Protein AF-A0A950EKY1-F1 (afdb_monomer_lite)

Radius of gyration: 43.7 Å; chains: 1; bounding box: 89×45×111 Å

Sequence (215 aa):
MPGDRKQLAREARVVGLRDFSTPSLEAVEKRRGQLWTVAFIVMAALAAGLALMASSGAQSVGLFKHLQVRVGVILLTMAFALYVLEKEVHLRRLTRLLLDERVLTAALSNRLKELAALVTVGKAVNSVLNLTQVLNIILSSALELLAADGGSIMLLEEPDELHAVCVRGNSHAEGARLKLGESIAGYVAQECEPLLIAGPASRERFKNLVLQDVP

Foldseek 3Di:
DPPVVVVVVVVCVVVVDDDDDPDDPVVVVVVVVVVVVVVVVVVVVVVVVVVVVVPPPDDDDPPPPDPVVVVVVVVVVVVVVVVVVVVVVVVVVVVVVVVVVVVVVVVVVVVVVVVVVVVVVVVVVVVLVVVLVVVQVVQVVVCVVVVHQWDFDWDDDPDFKTFTSDIDNAPVNHRDIDGQQAEPVSPCVNVVDDDDDDDDDDCVRHPPHDDGPDD

Secondary structure (DSSP, 8-state):
--SHHHHHHHHHHHTT--------HHHHHHHHHHHHHHHHHHHHHHHHHHHHHHHS--S--TTSS-HHHHHHHHHHHHHHHHHHHHHHHHHHHHHHHHHHHHHHHHHHHHHHHHHHHHHHHHHHHHHHHHHHHHHHHHHHHHHHHHT-S-EEEEEEETTTEEEEEEEES-GGGTT-EEETTSHHHHHHHHH-S-----SSPPTTTSTT-PPP---

Structure (mmCIF, N/CA/C/O backbone):
data_AF-A0A950EKY1-F1
#
_entry.id   AF-A0A950EKY1-F1
#
loop_
_atom_site.group_PDB
_atom_site.id
_atom_site.type_symbol
_atom_site.label_atom_id
_atom_site.label_alt_id
_atom_site.label_comp_id
_atom_site.label_asym_id
_atom_site.label_entity_id
_atom_site.label_seq_id
_atom_site.pdbx_PDB_ins_code
_atom_site.Cartn_x
_atom_site.Cartn_y
_atom_site.Cartn_z
_atom_site.occupancy
_atom_site.B_iso_or_equiv
_atom_site.auth_seq_id
_atom_site.auth_comp_id
_atom_site.auth_asym_id
_atom_site.auth_atom_id
_atom_site.pdbx_PDB_model_num
ATOM 1 N N . MET A 1 1 ? 26.540 -18.068 -7.401 1.00 49.69 1 MET A N 1
ATOM 2 C CA . MET A 1 1 ? 27.829 -18.441 -8.026 1.00 49.69 1 MET A CA 1
ATOM 3 C C . MET A 1 1 ? 28.711 -17.196 -8.184 1.00 49.69 1 MET A C 1
ATOM 5 O O . MET A 1 1 ? 28.430 -16.386 -9.056 1.00 49.69 1 MET A O 1
ATOM 9 N N . PRO A 1 2 ? 29.717 -16.973 -7.316 1.00 53.72 2 PRO A N 1
ATOM 10 C CA . PRO A 1 2 ? 30.550 -15.753 -7.295 1.00 53.72 2 PRO A CA 1
ATOM 11 C C . PRO A 1 2 ? 31.756 -15.747 -8.263 1.00 53.72 2 PRO A C 1
ATOM 13 O O . PRO A 1 2 ? 32.478 -14.751 -8.317 1.00 53.72 2 PRO A O 1
ATOM 16 N N . GLY A 1 3 ? 32.003 -16.847 -8.986 1.00 53.22 3 GLY A N 1
ATOM 17 C CA . GLY A 1 3 ? 33.182 -17.033 -9.849 1.00 53.22 3 GLY A CA 1
ATOM 18 C C . GLY A 1 3 ? 33.142 -16.253 -11.169 1.00 53.22 3 GLY A C 1
ATOM 19 O O . GLY A 1 3 ? 34.127 -15.604 -11.517 1.00 53.22 3 GLY A O 1
ATOM 20 N N . ASP A 1 4 ? 31.987 -16.209 -11.842 1.00 57.50 4 ASP A N 1
ATOM 21 C CA . ASP A 1 4 ? 31.846 -15.608 -13.183 1.00 57.50 4 ASP A CA 1
ATOM 22 C C . ASP A 1 4 ? 32.124 -14.104 -13.223 1.00 57.50 4 ASP A C 1
ATOM 24 O O . ASP A 1 4 ? 32.727 -13.588 -14.163 1.00 57.50 4 ASP A O 1
ATOM 28 N N . ARG A 1 5 ? 31.742 -13.370 -12.172 1.00 56.06 5 ARG A N 1
ATOM 29 C CA . ARG A 1 5 ? 31.929 -11.911 -12.131 1.00 56.06 5 ARG A CA 1
ATOM 30 C C . ARG A 1 5 ? 33.401 -11.503 -12.112 1.00 56.06 5 ARG A C 1
ATOM 32 O O . ARG A 1 5 ? 33.747 -10.448 -12.635 1.00 56.06 5 ARG A O 1
ATOM 39 N N . LYS A 1 6 ? 34.276 -12.330 -11.530 1.00 59.16 6 LYS A N 1
ATOM 40 C CA . LYS A 1 6 ? 35.720 -12.056 -11.500 1.00 59.16 6 LYS A CA 1
ATOM 41 C C . LYS A 1 6 ? 36.388 -12.379 -12.836 1.00 59.16 6 LYS A C 1
ATOM 43 O O . LYS A 1 6 ? 37.356 -11.712 -13.195 1.00 59.16 6 LYS A O 1
ATOM 48 N N . GLN A 1 7 ? 35.862 -13.354 -13.573 1.00 60.66 7 GLN A N 1
ATOM 49 C CA . GLN A 1 7 ? 36.378 -13.744 -1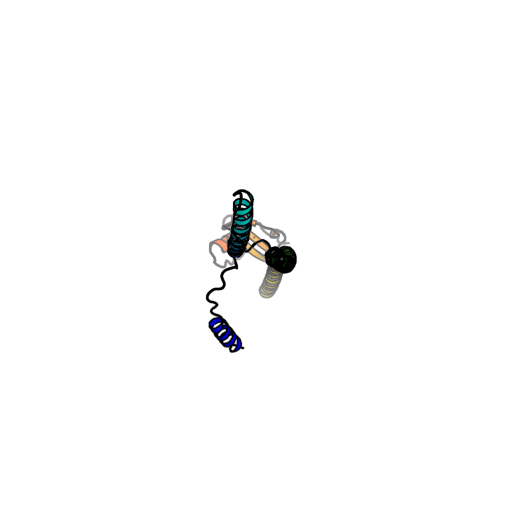4.883 1.00 60.66 7 GLN A CA 1
ATOM 50 C C . GLN A 1 7 ? 36.001 -12.714 -15.957 1.00 60.66 7 GLN A C 1
ATOM 52 O O . GLN A 1 7 ? 36.882 -12.210 -16.652 1.00 60.66 7 GLN A O 1
ATOM 57 N N . LEU A 1 8 ? 34.745 -12.258 -15.956 1.00 54.56 8 LEU A N 1
ATOM 58 C CA . LEU A 1 8 ? 34.261 -11.178 -16.825 1.00 54.56 8 LEU A CA 1
ATOM 59 C C . LEU A 1 8 ? 35.002 -9.848 -16.587 1.00 54.56 8 LEU A C 1
ATOM 61 O O . LEU A 1 8 ? 35.354 -9.144 -17.532 1.00 54.56 8 LEU A O 1
ATOM 65 N N . ALA A 1 9 ? 35.319 -9.519 -15.330 1.00 57.59 9 ALA A N 1
ATOM 66 C CA . ALA A 1 9 ? 36.095 -8.319 -15.002 1.00 57.59 9 ALA A CA 1
ATOM 67 C C . ALA A 1 9 ? 37.563 -8.400 -15.468 1.00 57.59 9 ALA A C 1
ATOM 69 O O . ALA A 1 9 ? 38.186 -7.374 -15.753 1.00 57.59 9 ALA A O 1
ATOM 70 N N . ARG A 1 10 ? 38.132 -9.610 -15.546 1.00 61.16 10 ARG A N 1
ATOM 71 C CA . ARG A 1 10 ? 39.512 -9.825 -15.998 1.00 61.16 10 ARG A CA 1
ATOM 72 C C . ARG A 1 10 ? 39.619 -9.724 -17.518 1.00 61.16 10 ARG A C 1
ATOM 74 O O . ARG A 1 10 ? 40.551 -9.087 -18.000 1.00 61.16 10 ARG A O 1
ATOM 81 N N . GLU A 1 11 ? 38.647 -10.263 -18.248 1.00 60.03 11 GLU A N 1
ATOM 82 C CA . GLU A 1 11 ? 38.573 -10.163 -19.712 1.00 60.03 11 GLU A CA 1
ATOM 83 C C . GLU A 1 11 ? 38.301 -8.725 -20.178 1.00 60.03 11 GLU A C 1
ATOM 85 O O . GLU A 1 11 ? 38.983 -8.233 -21.074 1.00 60.03 11 GLU A O 1
ATOM 90 N N . ALA A 1 12 ? 37.427 -7.9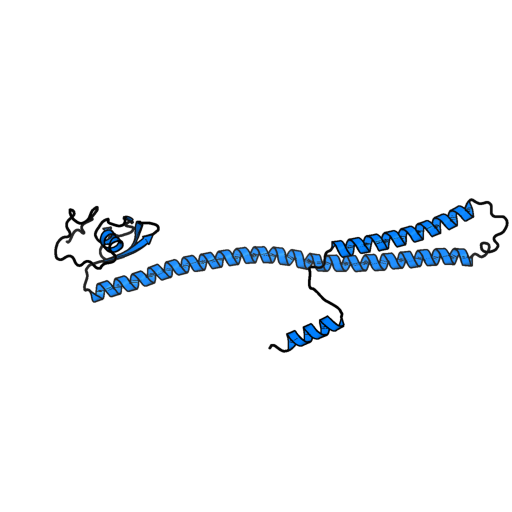83 -19.488 1.00 52.66 12 ALA A N 1
ATOM 91 C CA . ALA A 1 12 ? 37.170 -6.569 -19.785 1.00 52.66 12 ALA A CA 1
ATOM 92 C C . ALA A 1 12 ? 38.426 -5.679 -19.658 1.00 52.66 12 ALA A C 1
ATOM 94 O O . ALA A 1 12 ? 38.592 -4.705 -20.396 1.00 52.66 12 ALA A O 1
ATOM 95 N N . ARG A 1 13 ? 39.354 -6.037 -18.757 1.00 57.41 13 ARG A N 1
ATOM 96 C CA . ARG A 1 13 ? 40.612 -5.304 -18.547 1.00 57.41 13 ARG A CA 1
ATOM 97 C C . ARG A 1 13 ? 41.633 -5.544 -19.661 1.00 57.41 13 ARG A C 1
ATOM 99 O O . ARG A 1 13 ? 42.404 -4.639 -19.964 1.00 57.41 13 ARG A O 1
ATOM 106 N N . VAL A 1 14 ? 41.623 -6.727 -20.281 1.00 54.78 14 VAL A N 1
ATOM 107 C CA . VAL A 1 14 ? 42.495 -7.071 -21.422 1.00 54.78 14 VAL A CA 1
ATOM 108 C C . VAL A 1 14 ? 42.084 -6.302 -22.683 1.00 54.78 14 VAL A C 1
ATOM 110 O O . VAL A 1 14 ? 42.934 -5.971 -23.503 1.00 54.78 14 VAL A O 1
ATOM 113 N N . VAL A 1 15 ? 40.806 -5.925 -22.793 1.00 55.28 15 VAL A N 1
ATOM 114 C CA . VAL A 1 15 ? 40.260 -5.124 -23.907 1.00 55.28 15 VAL A CA 1
ATOM 115 C C . VAL A 1 15 ? 40.350 -3.607 -23.635 1.00 55.28 15 VAL A C 1
ATOM 117 O O . VAL A 1 15 ? 39.938 -2.791 -24.454 1.00 55.28 15 VAL A O 1
ATOM 120 N N . GLY A 1 16 ? 40.927 -3.195 -22.498 1.00 42.38 16 GLY A N 1
ATOM 121 C CA . GLY A 1 16 ? 41.169 -1.782 -22.180 1.00 42.38 16 GLY A CA 1
ATOM 122 C C . GLY A 1 16 ? 39.917 -0.973 -21.820 1.00 42.38 16 GLY A C 1
ATOM 123 O O . GLY A 1 16 ? 39.968 0.256 -21.815 1.00 42.38 16 GLY A O 1
ATOM 124 N N . LEU A 1 17 ? 38.800 -1.628 -21.493 1.00 46.81 17 LEU A N 1
ATOM 125 C CA . LEU A 1 17 ? 37.538 -0.963 -21.172 1.00 46.81 17 LEU A CA 1
ATOM 126 C C . LEU A 1 17 ? 37.502 -0.587 -19.683 1.00 46.81 17 LEU A C 1
ATOM 128 O O . LEU A 1 17 ? 37.197 -1.404 -18.813 1.00 46.81 17 LEU A O 1
ATOM 132 N N . ARG A 1 18 ? 37.849 0.669 -19.390 1.00 49.03 18 ARG A N 1
ATOM 133 C CA . ARG A 1 18 ? 37.555 1.342 -18.119 1.00 49.03 18 ARG A CA 1
ATOM 134 C C . ARG A 1 18 ? 36.328 2.229 -18.342 1.00 49.03 18 ARG A C 1
ATOM 136 O O . ARG A 1 18 ? 36.342 3.050 -19.247 1.00 49.03 18 ARG A O 1
ATOM 143 N N . ASP A 1 19 ? 35.318 2.041 -17.504 1.00 45.94 19 ASP A N 1
ATOM 144 C CA . ASP A 1 19 ? 34.053 2.780 -17.416 1.00 45.94 19 ASP A CA 1
ATOM 145 C C . ASP A 1 19 ? 32.928 2.458 -18.407 1.00 45.94 19 ASP A C 1
ATOM 147 O O . ASP A 1 19 ? 32.924 2.815 -19.583 1.00 45.94 19 ASP A O 1
ATOM 151 N N . PHE A 1 20 ? 31.872 1.873 -17.836 1.00 48.00 20 PHE A N 1
ATOM 152 C CA . PHE A 1 20 ? 30.512 2.013 -18.330 1.00 48.00 20 PHE A CA 1
ATOM 153 C C . PHE A 1 20 ? 30.015 3.418 -17.981 1.00 48.00 20 PHE A C 1
ATOM 155 O O . PHE A 1 20 ? 29.526 3.668 -16.884 1.00 48.00 20 PHE A O 1
ATOM 162 N N . SER A 1 21 ? 30.122 4.327 -18.942 1.00 43.81 21 SER A N 1
ATOM 163 C CA . SER A 1 21 ? 29.267 5.509 -19.029 1.00 43.81 21 SER A CA 1
ATOM 164 C C . SER A 1 21 ? 28.528 5.438 -20.360 1.00 43.81 21 SER A C 1
ATOM 166 O O . SER A 1 21 ? 29.134 5.149 -21.390 1.00 43.81 21 SER A O 1
ATOM 168 N N . THR A 1 22 ? 27.207 5.612 -20.315 1.00 43.47 22 THR A N 1
ATOM 169 C CA . THR A 1 22 ? 26.278 5.587 -21.458 1.00 43.47 22 THR A CA 1
ATOM 170 C C . THR A 1 22 ? 26.917 6.122 -22.746 1.00 43.47 22 THR A C 1
ATOM 172 O O . THR A 1 22 ? 27.355 7.275 -22.752 1.00 43.47 22 THR A O 1
ATOM 175 N N . PRO A 1 23 ? 26.988 5.326 -23.830 1.00 44.12 23 PRO A N 1
ATOM 176 C CA . PRO A 1 23 ? 27.718 5.724 -25.023 1.00 44.12 23 PRO A CA 1
ATOM 177 C C . PRO A 1 23 ? 26.995 6.907 -25.671 1.00 44.12 23 PRO A C 1
ATOM 179 O O . PRO A 1 23 ? 25.863 6.780 -26.140 1.00 44.12 23 PRO A O 1
ATOM 182 N N . SER A 1 24 ? 27.628 8.080 -25.640 1.00 49.03 24 SER A N 1
ATOM 183 C CA . SER A 1 24 ? 27.054 9.314 -26.160 1.00 49.03 24 SER A CA 1
ATOM 184 C C . SER A 1 24 ? 27.025 9.275 -27.687 1.00 49.03 24 SER A C 1
ATOM 186 O O . SER A 1 24 ? 28.053 9.183 -28.362 1.00 49.03 24 SER A O 1
ATOM 188 N N . LEU A 1 25 ? 25.814 9.368 -28.238 1.00 51.41 25 LEU A N 1
ATOM 189 C CA . LEU A 1 25 ? 25.562 9.573 -29.668 1.00 51.41 25 LEU A CA 1
ATOM 190 C C . LEU A 1 25 ? 26.386 10.754 -30.222 1.00 51.41 25 LEU A C 1
ATOM 192 O O . LEU A 1 25 ? 26.875 10.689 -31.349 1.00 51.41 25 LEU A O 1
ATOM 196 N N . GLU A 1 26 ? 26.666 11.756 -29.386 1.00 50.72 26 GLU A N 1
ATOM 197 C CA . GLU A 1 26 ? 27.513 12.910 -29.708 1.00 50.72 26 GLU A CA 1
ATOM 198 C C . GLU A 1 26 ? 28.970 12.547 -30.050 1.00 50.72 26 GLU A C 1
ATOM 200 O O . GLU A 1 26 ? 29.565 13.151 -30.946 1.00 50.72 26 GLU A O 1
ATOM 205 N N . ALA A 1 27 ? 29.569 11.544 -29.393 1.00 47.78 27 ALA A N 1
ATOM 206 C CA . ALA A 1 27 ? 30.951 11.145 -29.682 1.00 47.78 27 ALA A CA 1
ATOM 207 C C . ALA A 1 27 ? 31.078 10.451 -31.051 1.00 47.78 27 ALA A C 1
ATOM 209 O O . ALA A 1 27 ? 32.110 10.564 -31.725 1.00 47.78 27 ALA A O 1
ATOM 210 N N . VAL A 1 28 ? 30.013 9.770 -31.487 1.00 50.56 28 VAL A N 1
ATOM 211 C CA . VAL A 1 28 ? 29.933 9.106 -32.796 1.00 50.56 28 VAL A CA 1
ATOM 212 C C . VAL A 1 28 ? 29.624 10.117 -33.903 1.00 50.56 28 VAL A C 1
ATOM 214 O O . VAL A 1 28 ? 30.230 10.048 -34.973 1.00 50.56 28 VAL A O 1
ATOM 217 N N . GLU A 1 29 ? 28.756 11.099 -33.651 1.00 51.56 29 GLU A N 1
ATOM 218 C CA . GLU A 1 29 ? 28.456 12.171 -34.611 1.00 51.56 29 GLU A CA 1
ATOM 219 C C . GLU A 1 29 ? 29.658 13.084 -34.868 1.00 51.56 29 GLU A C 1
ATOM 221 O O . GLU A 1 29 ? 29.950 13.423 -36.018 1.00 51.56 29 GLU A O 1
ATOM 226 N N . LYS A 1 30 ? 30.448 13.390 -33.834 1.00 53.31 30 LYS A N 1
ATOM 227 C CA . LYS A 1 30 ? 31.642 14.231 -33.984 1.00 53.31 30 LYS A CA 1
ATOM 228 C C . LYS A 1 30 ? 32.744 13.555 -34.811 1.00 53.31 30 LYS A C 1
ATOM 230 O O . LYS A 1 30 ? 33.360 14.201 -35.660 1.00 53.31 30 LYS A O 1
ATOM 235 N N . ARG A 1 31 ? 32.955 12.240 -34.636 1.00 52.09 31 ARG A N 1
ATOM 236 C CA . ARG A 1 31 ? 33.895 11.461 -35.473 1.00 52.09 31 ARG A CA 1
ATOM 237 C C . ARG A 1 31 ? 33.363 11.211 -36.891 1.00 52.09 31 ARG A C 1
ATOM 239 O O . ARG A 1 31 ? 34.164 11.121 -37.819 1.00 52.09 31 ARG A O 1
ATOM 246 N N . ARG A 1 32 ? 32.038 11.157 -37.084 1.00 54.22 32 ARG A N 1
ATOM 247 C CA . ARG A 1 32 ? 31.380 11.093 -38.407 1.00 54.22 32 ARG A CA 1
ATOM 248 C C . ARG A 1 32 ? 31.612 12.355 -39.234 1.00 54.22 32 ARG A C 1
ATOM 250 O O . ARG A 1 32 ? 31.955 12.241 -40.408 1.00 54.22 32 ARG A O 1
ATOM 257 N N . GLY A 1 33 ? 31.466 13.528 -38.615 1.00 56.09 33 GLY A N 1
ATOM 258 C CA . GLY A 1 33 ? 31.716 14.813 -39.268 1.00 56.09 33 GLY A CA 1
ATOM 259 C C . GLY A 1 33 ? 33.171 14.962 -39.711 1.00 56.09 33 GLY A C 1
ATOM 260 O O . GLY A 1 33 ? 33.416 15.353 -40.845 1.00 56.09 33 GLY A O 1
ATOM 261 N N . GLN A 1 34 ? 34.130 14.563 -38.865 1.00 56.72 34 GLN A N 1
ATOM 262 C CA . GLN A 1 34 ? 35.562 14.599 -39.199 1.00 56.72 34 GLN A CA 1
ATOM 263 C C . GLN A 1 34 ? 35.947 13.683 -40.367 1.00 56.72 34 GLN A C 1
ATOM 265 O O . GLN A 1 34 ? 36.771 14.052 -41.197 1.00 56.72 34 GLN A O 1
ATOM 270 N N . LEU A 1 35 ? 35.352 12.492 -40.459 1.00 61.28 35 LEU A N 1
ATOM 271 C CA . LEU A 1 35 ? 35.604 11.586 -41.582 1.00 61.28 35 LEU A CA 1
ATOM 272 C C . LEU A 1 35 ? 35.057 12.149 -42.901 1.00 61.28 35 LEU A C 1
ATOM 274 O O . LEU A 1 35 ? 35.749 12.092 -43.916 1.00 61.28 35 LEU A O 1
ATOM 278 N N . TRP A 1 36 ? 33.859 12.742 -42.880 1.00 61.72 36 TRP A N 1
ATOM 279 C CA . TRP A 1 36 ? 33.281 13.396 -44.057 1.00 61.72 36 TRP A CA 1
ATOM 280 C C . TRP A 1 36 ? 34.030 14.667 -44.454 1.00 61.72 36 TRP A C 1
ATOM 282 O O . TRP A 1 36 ? 34.238 14.890 -45.644 1.00 61.72 36 TRP A O 1
ATOM 292 N N . THR A 1 37 ? 34.499 15.473 -43.498 1.00 63.12 37 THR A N 1
ATOM 293 C CA . THR A 1 37 ? 35.292 16.666 -43.819 1.00 63.12 37 THR A CA 1
ATOM 294 C C . THR A 1 37 ? 36.653 16.301 -44.390 1.00 63.12 37 THR A C 1
ATOM 296 O O . THR A 1 37 ? 37.048 16.900 -45.382 1.00 63.12 37 THR A O 1
ATOM 299 N N . VAL A 1 38 ? 37.347 15.287 -43.861 1.00 64.81 38 VAL A N 1
ATOM 300 C CA . VAL A 1 38 ? 38.623 14.829 -44.440 1.00 64.81 38 VAL A CA 1
ATOM 301 C C . VAL A 1 38 ? 38.414 14.273 -45.849 1.00 64.81 38 VAL A C 1
ATOM 303 O O . VAL A 1 38 ? 39.146 14.648 -46.762 1.00 64.81 38 VAL A O 1
ATOM 306 N N . ALA A 1 39 ? 37.386 13.446 -46.058 1.00 67.00 39 ALA A N 1
ATOM 307 C CA . ALA A 1 39 ? 37.050 12.932 -47.384 1.00 67.00 39 ALA A CA 1
ATOM 308 C C . ALA A 1 39 ? 36.732 14.065 -48.378 1.00 67.00 39 ALA A C 1
ATOM 310 O O . ALA A 1 39 ? 37.233 14.065 -49.502 1.00 67.00 39 ALA A O 1
ATOM 311 N N . PHE A 1 40 ? 35.956 15.064 -47.953 1.00 69.50 40 PHE A N 1
ATOM 312 C CA . PHE A 1 40 ? 35.588 16.210 -48.781 1.00 69.50 40 PHE A CA 1
ATOM 313 C C . PHE A 1 40 ? 36.786 17.120 -49.092 1.00 69.50 40 PHE A C 1
ATOM 315 O O . PHE A 1 40 ? 36.949 17.544 -50.233 1.00 69.50 40 PHE A O 1
ATOM 322 N N . ILE A 1 41 ? 37.663 17.370 -48.112 1.00 66.25 41 ILE A N 1
ATOM 323 C CA . ILE A 1 41 ? 38.893 18.162 -48.282 1.00 66.25 41 ILE A CA 1
ATOM 324 C C . ILE A 1 41 ? 39.836 17.485 -49.281 1.00 66.25 41 ILE A C 1
ATOM 326 O O . ILE A 1 41 ? 40.353 18.147 -50.179 1.00 66.25 41 ILE A O 1
ATOM 330 N N . VAL A 1 42 ? 40.032 16.169 -49.167 1.00 66.62 42 VAL A N 1
ATOM 331 C CA . VAL A 1 42 ? 40.894 15.411 -50.088 1.00 66.62 42 VAL A CA 1
ATOM 332 C C . VAL A 1 42 ? 40.320 15.424 -51.509 1.00 66.62 42 VAL A C 1
ATOM 334 O O . VAL A 1 42 ? 41.057 15.662 -52.466 1.00 66.62 42 VAL A O 1
ATOM 337 N N . MET A 1 43 ? 39.003 15.253 -51.654 1.00 70.50 43 MET A N 1
ATOM 338 C CA . MET A 1 43 ? 38.309 15.342 -52.945 1.00 70.50 43 MET A CA 1
ATOM 339 C C . MET A 1 43 ? 38.425 16.735 -53.580 1.00 70.50 43 MET A C 1
ATOM 341 O O . MET A 1 43 ? 38.737 16.849 -54.765 1.00 70.50 43 MET A O 1
ATOM 345 N N . ALA A 1 44 ? 38.221 17.798 -52.797 1.00 63.69 44 ALA A N 1
ATOM 346 C CA . ALA A 1 44 ? 38.324 19.176 -53.267 1.00 63.69 44 ALA A CA 1
ATOM 347 C C . ALA A 1 44 ? 39.759 19.542 -53.681 1.00 63.69 44 ALA A C 1
ATOM 349 O O . ALA A 1 44 ? 39.949 20.187 -54.711 1.00 63.69 44 ALA A O 1
ATOM 350 N N . ALA A 1 45 ? 40.773 19.088 -52.935 1.00 62.56 45 ALA A N 1
ATOM 351 C CA . ALA A 1 45 ? 42.180 19.315 -53.266 1.00 62.56 45 ALA A CA 1
ATOM 352 C C . ALA A 1 45 ? 42.585 18.626 -54.580 1.00 62.56 45 ALA A C 1
ATOM 354 O O . ALA A 1 45 ? 43.255 19.230 -55.418 1.00 62.56 45 ALA A O 1
ATOM 355 N N . LEU A 1 46 ? 42.128 17.386 -54.794 1.00 67.31 46 LEU A N 1
ATOM 356 C CA . LEU A 1 46 ? 42.364 16.655 -56.041 1.00 67.31 46 LEU A CA 1
ATOM 357 C C . LEU A 1 46 ? 41.664 17.324 -57.235 1.00 67.31 46 LEU A C 1
ATOM 359 O O . LEU A 1 46 ? 42.278 17.488 -58.290 1.00 67.31 46 LEU A O 1
ATOM 363 N N . ALA A 1 47 ? 40.415 17.768 -57.063 1.00 63.69 47 ALA A N 1
ATOM 364 C CA . ALA A 1 47 ? 39.663 18.471 -58.103 1.00 63.69 47 ALA A CA 1
ATOM 365 C C . ALA A 1 47 ? 40.278 19.839 -58.453 1.00 63.69 47 ALA A C 1
ATOM 367 O O . ALA A 1 47 ? 40.419 20.167 -59.631 1.00 63.69 47 ALA A O 1
ATOM 368 N N . ALA A 1 48 ? 40.697 20.617 -57.450 1.00 58.62 48 ALA A N 1
ATOM 369 C CA . ALA A 1 48 ? 41.351 21.910 -57.648 1.00 58.62 48 ALA A CA 1
ATOM 370 C C . ALA A 1 48 ? 42.716 21.765 -58.338 1.00 58.62 48 ALA A C 1
ATOM 372 O O . ALA A 1 48 ? 43.030 22.543 -59.237 1.00 58.62 48 ALA A O 1
ATOM 373 N N . GLY A 1 49 ? 43.497 20.738 -57.979 1.00 59.72 49 GLY A N 1
ATOM 374 C CA . GLY A 1 49 ? 44.753 20.417 -58.659 1.00 59.72 49 GLY A CA 1
ATOM 375 C C . GLY A 1 49 ? 44.541 20.103 -60.142 1.00 59.72 49 GLY A C 1
ATOM 376 O O . GLY A 1 49 ? 45.229 20.658 -60.996 1.00 59.72 49 GLY A O 1
ATOM 377 N N . LEU A 1 50 ? 43.533 19.284 -60.460 1.00 65.38 50 LEU A N 1
ATOM 378 C CA . LEU A 1 50 ? 43.146 18.982 -61.843 1.00 65.38 50 LEU A CA 1
ATOM 379 C C . LEU A 1 50 ? 42.678 20.229 -62.612 1.00 65.38 50 LEU A C 1
ATOM 381 O O . LEU A 1 50 ? 43.049 20.397 -63.772 1.00 65.38 50 LEU A O 1
ATOM 385 N N . ALA A 1 51 ? 41.903 21.114 -61.979 1.00 58.28 51 ALA A N 1
ATOM 386 C CA . ALA A 1 51 ? 41.379 22.327 -62.609 1.00 58.28 51 ALA A CA 1
ATOM 387 C C . ALA A 1 51 ? 42.467 23.385 -62.875 1.00 58.28 51 ALA A C 1
ATOM 389 O O . ALA A 1 51 ? 42.520 23.943 -63.970 1.00 58.28 51 ALA A O 1
ATOM 390 N N . LEU A 1 52 ? 43.378 23.615 -61.922 1.00 56.81 52 LEU A N 1
ATOM 391 C CA . LEU A 1 52 ? 44.505 24.548 -62.077 1.00 56.81 52 LEU A CA 1
ATOM 392 C C . LEU A 1 52 ? 45.495 24.088 -63.159 1.00 56.81 52 LEU A C 1
ATOM 394 O O . LEU A 1 52 ? 46.039 24.902 -63.911 1.00 56.81 52 LEU A O 1
ATOM 398 N N . MET A 1 53 ? 45.695 22.774 -63.276 1.00 51.47 53 MET A N 1
ATOM 399 C CA . MET A 1 53 ? 46.508 22.177 -64.340 1.00 51.47 53 MET A CA 1
ATOM 400 C C . MET A 1 53 ? 45.824 22.246 -65.716 1.00 51.47 53 MET A C 1
ATOM 402 O O . MET A 1 53 ? 46.505 22.157 -66.732 1.00 51.47 53 MET A O 1
ATOM 406 N N . ALA A 1 54 ? 44.496 22.412 -65.765 1.00 55.44 54 ALA A N 1
ATOM 407 C CA . ALA A 1 54 ? 43.740 22.578 -67.006 1.00 55.44 54 ALA A CA 1
ATOM 408 C C . ALA A 1 54 ? 43.660 24.047 -67.467 1.00 55.44 54 ALA A C 1
ATOM 410 O O . ALA A 1 54 ? 43.601 24.301 -68.668 1.0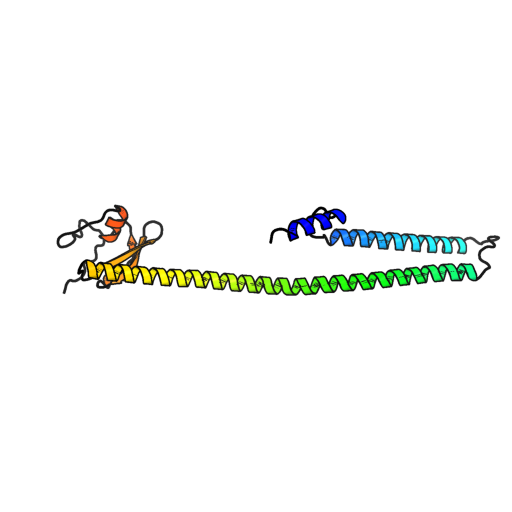0 55.44 54 ALA A O 1
ATOM 411 N N . SER A 1 55 ? 43.666 25.012 -66.536 1.00 54.06 55 SER A N 1
ATOM 412 C CA . SER A 1 55 ? 43.578 26.450 -66.842 1.00 54.06 55 SER A CA 1
ATOM 413 C C . SER A 1 55 ? 44.926 27.108 -67.144 1.00 54.06 55 SER A C 1
ATOM 415 O O . SER A 1 55 ? 44.971 28.136 -67.817 1.00 54.06 55 SER A O 1
ATOM 417 N N . SER A 1 56 ? 46.032 26.543 -66.651 1.00 49.59 56 SER A N 1
ATOM 418 C CA . SER A 1 56 ? 47.375 26.960 -67.059 1.00 49.59 56 SER A CA 1
ATOM 419 C C . SER A 1 56 ? 47.710 26.283 -68.387 1.00 49.59 56 SER A C 1
ATOM 421 O O . SER A 1 56 ? 47.837 25.066 -68.457 1.00 49.59 56 SER A O 1
ATOM 423 N N . GLY A 1 57 ? 47.788 27.064 -69.469 1.00 56.62 57 GLY A N 1
ATOM 424 C CA . GLY A 1 57 ? 48.110 26.571 -70.811 1.00 56.62 57 GLY A CA 1
ATOM 425 C C . GLY A 1 57 ? 49.443 25.819 -70.825 1.00 56.62 57 GLY A C 1
ATOM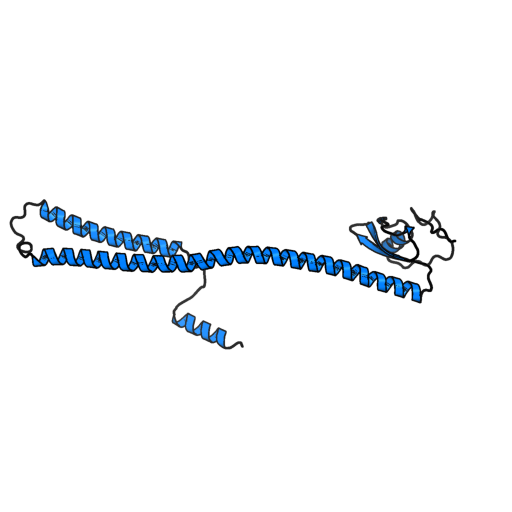 426 O O . GLY A 1 57 ? 50.507 26.422 -70.936 1.00 56.62 57 GLY A O 1
ATOM 427 N N . ALA A 1 58 ? 49.388 24.498 -70.666 1.00 49.94 58 ALA A N 1
ATOM 428 C CA . ALA A 1 58 ? 50.556 23.677 -70.396 1.00 49.94 58 ALA A CA 1
ATOM 429 C C . ALA A 1 58 ? 51.334 23.366 -71.682 1.00 49.94 58 ALA A C 1
ATOM 431 O O . ALA A 1 58 ? 51.102 22.353 -72.345 1.00 49.94 58 ALA A O 1
ATOM 432 N N . GLN A 1 59 ? 52.325 24.200 -72.003 1.00 51.69 59 GLN A N 1
ATOM 433 C CA . GLN A 1 59 ? 53.502 23.706 -72.710 1.00 51.69 59 GLN A CA 1
ATOM 434 C C . GLN A 1 59 ? 54.408 22.982 -71.699 1.00 51.69 59 GLN A C 1
ATOM 436 O O . GLN A 1 59 ? 55.003 23.589 -70.817 1.00 51.69 59 GLN A O 1
ATOM 441 N N . SER A 1 60 ? 54.500 21.658 -71.864 1.00 52.38 60 SER A N 1
ATOM 442 C CA . SER A 1 60 ? 55.422 20.710 -71.211 1.00 52.38 60 SER A CA 1
ATOM 443 C C . SER A 1 60 ? 55.137 20.260 -69.763 1.00 52.38 60 SER A C 1
ATOM 445 O O . SER A 1 60 ? 55.878 20.551 -68.835 1.00 52.38 60 SER A O 1
ATOM 447 N N . VAL A 1 61 ? 54.155 19.361 -69.595 1.00 50.78 61 VAL A N 1
ATOM 448 C CA . VAL A 1 61 ? 54.272 18.262 -68.611 1.00 50.78 61 VAL A CA 1
ATOM 449 C C . VAL A 1 61 ? 53.880 16.948 -69.300 1.00 50.78 61 VAL A C 1
ATOM 451 O O . VAL A 1 61 ? 52.704 16.636 -69.477 1.00 50.78 61 VAL A O 1
ATOM 454 N N . GLY A 1 62 ? 54.878 16.173 -69.736 1.00 50.06 62 GLY A N 1
ATOM 455 C CA . GLY A 1 62 ? 54.725 14.940 -70.530 1.00 50.06 62 GLY A CA 1
ATOM 456 C C . GLY A 1 62 ? 54.011 13.763 -69.842 1.00 50.06 62 GLY A C 1
ATOM 457 O O . GLY A 1 62 ? 53.870 12.707 -70.449 1.00 50.06 62 GLY A O 1
ATOM 458 N N . LEU A 1 63 ? 53.522 13.930 -68.611 1.00 52.50 63 LEU A N 1
ATOM 459 C CA . LEU A 1 63 ? 52.849 12.890 -67.820 1.00 52.50 63 LEU A CA 1
ATOM 460 C C . LEU A 1 63 ? 51.376 12.650 -68.209 1.00 52.50 63 LEU A C 1
ATOM 462 O O . LEU A 1 63 ? 50.835 11.589 -67.911 1.00 52.50 63 LEU A O 1
ATOM 466 N N . PHE A 1 64 ? 50.719 13.585 -68.909 1.00 49.88 64 PHE A N 1
ATOM 467 C CA . PHE A 1 64 ? 49.263 13.534 -69.153 1.00 49.88 64 PHE A CA 1
ATOM 468 C C . PHE A 1 64 ? 48.834 13.115 -70.570 1.00 49.88 64 PHE A C 1
ATOM 470 O O . PHE A 1 64 ? 47.635 13.116 -70.862 1.00 49.88 64 PHE A O 1
ATOM 477 N N . LYS A 1 65 ? 49.771 12.724 -71.449 1.00 53.47 65 LYS A N 1
ATOM 478 C CA . LYS A 1 65 ? 49.425 12.110 -72.750 1.00 53.47 65 LYS A CA 1
ATOM 479 C C . LYS A 1 65 ? 48.966 10.650 -72.616 1.00 53.47 65 LYS A C 1
ATOM 481 O O . LYS A 1 65 ? 48.230 10.174 -73.474 1.00 53.47 65 LYS A O 1
ATOM 486 N N . HIS A 1 66 ? 49.351 9.947 -71.548 1.00 55.94 66 HIS A N 1
ATOM 487 C CA . HIS A 1 66 ? 48.980 8.545 -71.348 1.00 55.94 66 HIS A CA 1
ATOM 488 C C . HIS A 1 66 ? 47.594 8.404 -70.701 1.00 55.94 66 HIS A C 1
ATOM 490 O O . HIS A 1 66 ? 47.390 8.749 -69.536 1.00 55.94 66 HIS A O 1
ATOM 496 N N . LEU A 1 67 ? 46.653 7.816 -71.453 1.00 57.12 67 LEU A N 1
ATOM 497 C CA . LEU A 1 67 ? 45.288 7.460 -71.029 1.00 57.12 67 LEU A CA 1
ATOM 498 C C . LEU A 1 67 ? 45.252 6.708 -69.682 1.00 57.12 67 LEU A C 1
ATOM 500 O O . LEU A 1 67 ? 44.315 6.864 -68.904 1.00 57.12 67 LEU A O 1
ATOM 504 N N . GLN A 1 68 ? 46.313 5.959 -69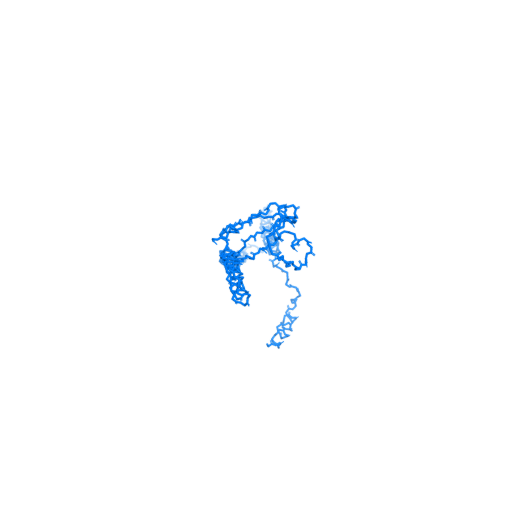.378 1.00 57.06 68 GLN A N 1
ATOM 505 C CA . GLN A 1 68 ? 46.471 5.167 -68.158 1.00 57.06 68 GLN A CA 1
ATOM 506 C C . GLN A 1 68 ? 46.404 6.006 -66.869 1.00 57.06 68 GLN A C 1
ATOM 508 O O . GLN A 1 68 ? 45.769 5.581 -65.907 1.00 57.06 68 GLN A O 1
ATOM 513 N N . VAL A 1 69 ? 46.973 7.220 -66.846 1.00 61.06 69 VAL A N 1
ATOM 514 C CA . VAL A 1 69 ? 46.973 8.072 -65.638 1.00 61.06 69 VAL A CA 1
ATOM 515 C C . VAL A 1 69 ? 45.574 8.630 -65.358 1.00 61.06 69 VAL A C 1
ATOM 517 O O . VAL A 1 69 ? 45.131 8.663 -64.212 1.00 61.06 69 VAL A O 1
ATOM 520 N N . ARG A 1 70 ? 44.831 9.003 -66.410 1.00 59.25 70 ARG A N 1
ATOM 521 C CA . ARG A 1 70 ? 43.448 9.500 -66.286 1.00 59.25 70 ARG A CA 1
ATOM 522 C C . ARG A 1 70 ? 42.501 8.414 -65.789 1.00 59.25 70 ARG A C 1
ATOM 524 O O . ARG A 1 70 ? 41.700 8.659 -64.891 1.00 59.25 70 ARG A O 1
ATOM 531 N N . VAL A 1 71 ? 42.632 7.208 -66.340 1.00 62.88 71 VAL A N 1
ATOM 532 C CA . VAL A 1 71 ? 41.848 6.046 -65.909 1.00 62.88 71 VAL A CA 1
ATOM 533 C C . VAL A 1 71 ? 42.156 5.701 -64.450 1.00 62.88 71 VAL A C 1
ATOM 535 O O . VAL A 1 71 ? 41.228 5.426 -63.695 1.00 62.88 71 VAL A O 1
ATOM 538 N N . GLY A 1 72 ? 43.419 5.809 -64.021 1.00 62.62 72 GLY A N 1
ATOM 539 C CA . GLY A 1 72 ? 43.826 5.567 -62.634 1.00 62.62 72 GLY A CA 1
ATOM 540 C C . GLY A 1 72 ? 43.151 6.493 -61.618 1.00 62.62 72 GLY A C 1
ATOM 541 O O . GLY A 1 72 ? 42.645 6.021 -60.602 1.00 62.62 72 GLY A O 1
ATOM 542 N N . VAL A 1 73 ? 43.067 7.797 -61.905 1.00 67.81 73 VAL A N 1
ATOM 543 C CA . VAL A 1 73 ? 42.412 8.759 -60.997 1.00 67.81 73 VAL A CA 1
ATOM 544 C C . VAL A 1 73 ? 40.905 8.504 -60.911 1.00 67.81 73 VAL A C 1
ATOM 546 O O . VAL A 1 73 ? 40.339 8.518 -59.817 1.00 67.81 73 VAL A O 1
ATOM 549 N N . ILE A 1 74 ? 40.251 8.199 -62.036 1.00 67.25 74 ILE A N 1
ATOM 550 C CA . ILE A 1 74 ? 38.811 7.889 -62.060 1.00 67.25 74 ILE A CA 1
ATOM 551 C C . ILE A 1 74 ? 38.520 6.603 -61.274 1.00 67.25 74 ILE A C 1
ATOM 553 O O . ILE A 1 74 ? 37.588 6.582 -60.471 1.00 67.25 74 ILE A O 1
ATOM 557 N N . LEU A 1 75 ? 39.339 5.559 -61.437 1.00 66.50 75 LEU A N 1
ATOM 558 C CA . LEU A 1 75 ? 39.208 4.303 -60.690 1.00 66.50 75 LEU A CA 1
ATOM 559 C C . LEU A 1 75 ? 39.385 4.502 -59.186 1.00 66.50 75 LEU A C 1
ATOM 561 O O . LEU A 1 75 ? 38.615 3.945 -58.410 1.00 66.50 75 LEU A O 1
ATOM 565 N N . LEU A 1 76 ? 40.352 5.324 -58.773 1.00 70.06 76 LEU A N 1
ATOM 566 C CA . LEU A 1 76 ? 40.573 5.631 -57.361 1.00 70.06 76 LEU A CA 1
ATOM 567 C C . LEU A 1 76 ? 39.374 6.373 -56.757 1.00 70.06 76 LEU A C 1
ATOM 569 O O . LEU A 1 76 ? 38.915 6.033 -55.669 1.00 70.06 76 LEU A O 1
ATOM 573 N N . THR A 1 77 ? 38.829 7.342 -57.496 1.00 71.62 77 THR A N 1
ATOM 574 C CA . THR A 1 77 ? 37.650 8.112 -57.076 1.00 71.62 77 THR A CA 1
ATOM 575 C C . THR A 1 77 ? 36.416 7.211 -56.969 1.00 71.62 77 THR A C 1
ATOM 577 O O . THR A 1 77 ? 35.675 7.281 -55.991 1.00 71.62 77 THR A O 1
ATOM 580 N N . MET A 1 78 ? 36.229 6.308 -57.938 1.00 72.69 78 MET A N 1
ATOM 581 C CA . MET A 1 78 ? 35.141 5.326 -57.955 1.00 72.69 78 MET A CA 1
ATOM 582 C C . MET A 1 78 ? 35.272 4.307 -56.814 1.00 72.69 78 MET A C 1
ATOM 584 O O . MET A 1 78 ? 34.294 4.025 -56.127 1.00 72.69 78 MET A O 1
ATOM 588 N N . ALA A 1 79 ? 36.477 3.783 -56.573 1.00 68.31 79 ALA A N 1
ATOM 589 C CA . ALA A 1 79 ? 36.753 2.850 -55.482 1.00 68.31 79 ALA A CA 1
ATOM 590 C C . ALA A 1 79 ? 36.506 3.498 -54.115 1.00 68.31 79 ALA A C 1
ATOM 592 O O . ALA A 1 79 ? 35.937 2.875 -53.219 1.00 68.31 79 ALA A O 1
ATOM 593 N N . PHE A 1 80 ? 36.868 4.774 -53.970 1.00 69.75 80 PHE A N 1
ATOM 594 C CA . PHE A 1 80 ? 36.608 5.531 -52.754 1.00 69.75 80 PHE A CA 1
ATOM 595 C C . PHE A 1 80 ? 35.111 5.820 -52.557 1.00 69.75 80 PHE A C 1
ATOM 597 O O . PHE A 1 80 ? 34.597 5.655 -51.452 1.00 69.75 80 PHE A O 1
ATOM 604 N N . ALA A 1 81 ? 34.379 6.167 -53.621 1.00 67.88 81 ALA A N 1
ATOM 605 C CA . ALA A 1 81 ? 32.924 6.328 -53.567 1.00 67.88 81 ALA A CA 1
ATOM 606 C C . ALA A 1 81 ? 32.214 5.017 -53.186 1.00 67.88 81 ALA A C 1
ATOM 608 O O . ALA A 1 81 ? 31.307 5.020 -52.351 1.00 67.88 81 ALA A O 1
ATOM 609 N N . LEU A 1 82 ? 32.669 3.887 -53.736 1.00 71.75 82 LEU A N 1
ATOM 610 C CA . LEU A 1 82 ? 32.154 2.561 -53.401 1.00 71.75 82 LEU A CA 1
ATOM 611 C C . LEU A 1 82 ? 32.415 2.214 -51.925 1.00 71.75 82 LEU A C 1
ATOM 613 O O . LEU A 1 82 ? 31.509 1.752 -51.234 1.00 71.75 82 LEU A O 1
ATOM 617 N N . TYR A 1 83 ? 33.611 2.530 -51.418 1.00 75.44 83 TYR A N 1
ATOM 618 C CA . TYR A 1 83 ? 33.968 2.356 -50.008 1.00 75.44 83 TYR A CA 1
ATOM 619 C C . TYR A 1 83 ? 33.086 3.198 -49.063 1.00 75.44 83 TYR A C 1
ATOM 621 O O . TYR A 1 83 ? 32.645 2.716 -48.016 1.00 75.44 83 TYR A O 1
ATOM 629 N N . VAL A 1 84 ? 32.777 4.448 -49.429 1.00 70.50 84 VAL A N 1
ATOM 630 C CA . VAL A 1 84 ? 31.895 5.326 -48.634 1.00 70.50 84 VAL A CA 1
ATOM 631 C C . VAL A 1 84 ? 30.456 4.800 -48.611 1.00 70.50 84 VAL A C 1
ATOM 633 O O . VAL A 1 84 ? 29.836 4.774 -47.545 1.00 70.50 84 VAL A O 1
ATOM 636 N N . LEU A 1 85 ? 29.939 4.318 -49.746 1.00 66.12 85 LEU A N 1
ATOM 637 C CA . LEU A 1 85 ? 28.601 3.720 -49.834 1.00 66.12 85 LEU A CA 1
ATOM 638 C C . LEU A 1 85 ? 28.480 2.446 -48.985 1.00 66.12 85 LEU A C 1
ATOM 640 O O . LEU A 1 85 ? 27.487 2.270 -48.272 1.00 66.12 85 LEU A O 1
ATOM 644 N N . GLU A 1 86 ? 29.506 1.591 -49.002 1.00 68.81 86 GLU A N 1
ATOM 645 C CA . GLU A 1 86 ? 29.563 0.379 -48.178 1.00 68.81 86 GLU A CA 1
ATOM 646 C C . GLU A 1 86 ? 29.488 0.718 -46.679 1.00 68.81 86 GLU A C 1
ATOM 648 O O . GLU A 1 86 ? 28.726 0.109 -45.917 1.00 68.81 86 GLU A O 1
ATOM 653 N N . LYS A 1 87 ? 30.210 1.760 -46.250 1.00 66.00 87 LYS A N 1
ATOM 654 C CA . LYS A 1 87 ? 30.198 2.212 -44.853 1.00 66.00 87 LYS A CA 1
ATOM 655 C C . LYS A 1 87 ? 28.887 2.878 -44.448 1.00 66.00 87 LYS A C 1
ATOM 657 O O . LYS A 1 87 ? 28.428 2.661 -43.326 1.00 66.00 87 LYS A O 1
ATOM 662 N N . GLU A 1 88 ? 28.240 3.622 -45.337 1.00 64.25 88 GLU A N 1
ATOM 663 C CA . GLU A 1 88 ? 26.947 4.250 -45.056 1.00 64.25 88 GLU A CA 1
ATOM 664 C C . GLU A 1 88 ? 25.830 3.228 -44.772 1.00 64.25 88 GLU A C 1
ATOM 666 O O . GLU A 1 88 ? 25.007 3.418 -43.870 1.00 64.25 88 GLU A O 1
ATOM 671 N N . VAL A 1 89 ? 25.806 2.115 -45.511 1.00 64.38 89 VAL A N 1
ATOM 672 C CA . VAL A 1 89 ? 24.791 1.061 -45.345 1.00 64.38 89 VAL A CA 1
ATOM 673 C C . VAL A 1 89 ? 24.963 0.312 -44.021 1.00 64.38 89 VAL A C 1
ATOM 675 O O . VAL A 1 89 ? 23.967 -0.030 -43.376 1.00 64.38 89 VAL A O 1
ATOM 678 N N . HIS A 1 90 ? 26.201 0.099 -43.571 1.00 60.47 90 HIS A N 1
ATOM 679 C CA . HIS A 1 90 ? 26.476 -0.620 -42.327 1.00 60.47 90 HIS A CA 1
ATOM 680 C C . HIS A 1 90 ? 25.968 0.137 -41.089 1.00 60.47 90 HIS A C 1
ATOM 682 O O . HIS A 1 90 ? 25.404 -0.461 -40.172 1.00 60.47 90 HIS A O 1
ATOM 688 N N . LEU A 1 91 ? 26.073 1.470 -41.089 1.00 57.12 91 LEU A N 1
ATOM 689 C CA . LEU A 1 91 ? 25.596 2.283 -39.970 1.00 57.12 91 LEU A CA 1
ATOM 690 C C . LEU A 1 91 ? 24.063 2.386 -39.924 1.00 57.12 91 LEU A C 1
ATOM 692 O O . LEU A 1 91 ? 23.500 2.427 -38.832 1.00 57.12 91 LEU A O 1
ATOM 696 N N . ARG A 1 92 ? 23.374 2.351 -41.075 1.00 59.97 92 ARG A N 1
ATOM 697 C CA . ARG A 1 92 ? 21.897 2.343 -41.121 1.00 59.97 92 ARG A CA 1
ATOM 698 C C . ARG A 1 92 ? 21.287 1.102 -40.454 1.00 59.97 92 ARG A C 1
ATOM 700 O O . ARG A 1 92 ? 20.205 1.199 -39.876 1.00 59.97 92 ARG A O 1
ATOM 707 N N . ARG A 1 93 ? 21.970 -0.050 -40.490 1.00 61.16 93 ARG A N 1
ATOM 708 C CA . ARG A 1 93 ? 21.507 -1.279 -39.815 1.00 61.16 93 ARG A CA 1
ATOM 709 C C . ARG A 1 93 ? 21.598 -1.178 -38.294 1.00 61.16 93 ARG A C 1
ATOM 711 O O . ARG A 1 93 ? 20.666 -1.591 -37.612 1.00 61.16 93 ARG A O 1
ATOM 718 N N . LEU A 1 94 ? 22.668 -0.578 -37.771 1.00 59.00 94 LEU A N 1
ATOM 719 C CA . LEU A 1 94 ? 22.857 -0.414 -36.325 1.00 59.00 94 LEU A CA 1
ATOM 720 C C . LEU A 1 94 ? 21.819 0.533 -35.712 1.00 59.00 94 LEU A C 1
ATOM 722 O O . LEU A 1 94 ? 21.304 0.261 -34.632 1.00 59.00 94 LEU A O 1
ATOM 726 N N . THR A 1 95 ? 21.446 1.602 -36.421 1.00 63.12 95 THR A N 1
ATOM 727 C CA . THR A 1 95 ? 20.408 2.530 -35.946 1.00 63.12 95 THR A CA 1
ATOM 728 C C . THR A 1 95 ? 19.037 1.859 -35.833 1.00 63.12 95 THR A C 1
ATOM 730 O O . THR A 1 95 ? 18.317 2.124 -34.877 1.00 63.12 95 THR A O 1
ATOM 733 N N . ARG A 1 96 ? 18.677 0.957 -36.759 1.00 62.06 96 ARG A N 1
ATOM 734 C CA . ARG A 1 96 ? 17.394 0.233 -36.698 1.00 62.06 96 ARG A CA 1
ATOM 735 C C . ARG A 1 96 ? 17.329 -0.755 -35.532 1.00 62.06 96 ARG A C 1
ATOM 737 O O . ARG A 1 96 ? 16.314 -0.797 -34.851 1.00 62.06 96 ARG A O 1
ATOM 744 N N . LEU A 1 97 ? 18.422 -1.468 -35.252 1.00 61.47 97 LEU A N 1
ATOM 745 C CA . LEU A 1 97 ? 18.490 -2.411 -34.128 1.00 61.47 97 LEU A CA 1
ATOM 746 C C . LEU A 1 97 ? 18.345 -1.711 -32.767 1.00 61.47 97 LEU A C 1
ATOM 748 O O . LEU A 1 97 ? 17.699 -2.239 -31.871 1.00 61.47 97 LEU A O 1
ATOM 752 N N . LEU A 1 98 ? 18.886 -0.497 -32.633 1.00 59.44 98 LEU A N 1
ATOM 753 C CA . LEU A 1 98 ? 18.767 0.297 -31.406 1.00 59.44 98 LEU A CA 1
ATOM 754 C C . LEU A 1 98 ? 17.391 0.968 -31.244 1.00 59.44 98 LEU A C 1
ATOM 756 O O . LEU A 1 98 ? 16.985 1.256 -30.119 1.00 59.44 98 LEU A O 1
ATOM 760 N N . LEU A 1 99 ? 16.678 1.240 -32.343 1.00 60.66 99 LEU A N 1
ATOM 761 C CA . LEU A 1 99 ? 15.350 1.863 -32.307 1.00 60.66 99 LEU A CA 1
ATOM 762 C C . LEU A 1 99 ? 14.248 0.870 -31.911 1.00 60.66 99 LEU A C 1
ATOM 764 O O . LEU A 1 99 ? 13.388 1.231 -31.107 1.00 60.66 99 LEU A O 1
ATOM 768 N N . ASP A 1 100 ? 14.307 -0.377 -32.381 1.00 59.34 100 ASP A N 1
ATOM 769 C CA . ASP A 1 100 ? 13.313 -1.404 -32.024 1.00 59.34 100 ASP A CA 1
ATOM 770 C C . ASP A 1 100 ? 13.366 -1.775 -30.529 1.00 59.34 100 ASP A C 1
ATOM 772 O O . ASP A 1 100 ? 12.331 -1.942 -29.879 1.00 59.34 100 ASP A O 1
ATOM 776 N N . GLU A 1 101 ? 14.562 -1.803 -29.932 1.00 57.91 101 GLU A N 1
ATOM 777 C CA . GLU A 1 101 ? 14.746 -2.087 -28.501 1.00 57.91 101 GLU A CA 1
ATOM 778 C C . GLU A 1 101 ? 14.196 -0.959 -27.599 1.00 57.91 101 GLU A C 1
ATOM 780 O O . GLU A 1 101 ? 13.700 -1.193 -26.490 1.00 57.91 101 GLU A O 1
ATOM 785 N N . ARG A 1 102 ? 14.222 0.290 -28.085 1.00 56.97 102 ARG A N 1
ATOM 786 C CA . ARG A 1 102 ? 13.770 1.478 -27.340 1.00 56.97 102 ARG A CA 1
ATOM 787 C C . ARG A 1 102 ? 12.255 1.655 -27.339 1.00 56.97 102 ARG A C 1
ATOM 789 O O . ARG A 1 102 ? 11.693 2.072 -26.326 1.00 56.97 102 ARG A O 1
ATOM 796 N N . VAL A 1 103 ? 11.581 1.309 -28.433 1.00 58.97 103 VAL A N 1
ATOM 797 C CA . VAL A 1 103 ? 10.115 1.408 -28.511 1.00 58.97 103 VAL A CA 1
ATOM 798 C C . VAL A 1 103 ? 9.450 0.350 -27.621 1.00 58.97 103 VAL A C 1
ATOM 800 O O . VAL A 1 103 ? 8.481 0.650 -26.921 1.00 58.97 103 VAL A O 1
ATOM 803 N N . LEU A 1 104 ? 10.027 -0.855 -27.544 1.00 58.84 104 LEU A N 1
ATOM 804 C CA . LEU A 1 104 ? 9.524 -1.927 -26.682 1.00 58.84 104 LEU A CA 1
ATOM 805 C C . LEU A 1 104 ? 9.733 -1.622 -25.187 1.00 58.84 104 LEU A C 1
ATOM 807 O O . LEU A 1 104 ? 8.843 -1.852 -24.369 1.00 58.84 104 LEU A O 1
ATOM 811 N N . THR A 1 105 ? 10.877 -1.041 -24.818 1.00 62.62 105 THR A N 1
ATOM 812 C CA . THR A 1 105 ? 11.188 -0.694 -23.419 1.00 62.62 105 THR A CA 1
ATOM 813 C C . THR A 1 105 ? 10.336 0.458 -22.878 1.00 62.62 105 THR A C 1
ATOM 815 O O . THR A 1 105 ? 9.942 0.424 -21.711 1.00 62.62 105 THR A O 1
ATOM 818 N N . ALA A 1 106 ? 9.974 1.441 -23.709 1.00 61.78 106 ALA A N 1
ATOM 819 C CA . ALA A 1 106 ? 9.060 2.516 -23.311 1.00 61.78 106 ALA A CA 1
ATOM 820 C C . ALA A 1 106 ? 7.624 2.008 -23.074 1.00 61.78 106 ALA A C 1
ATOM 822 O O . ALA A 1 106 ? 7.001 2.358 -22.068 1.00 61.78 106 ALA A O 1
ATOM 823 N N . ALA A 1 107 ? 7.121 1.129 -23.946 1.00 61.03 107 ALA A N 1
ATOM 824 C CA . ALA A 1 107 ? 5.806 0.509 -23.782 1.00 61.03 107 ALA A CA 1
ATOM 825 C C . ALA A 1 107 ? 5.747 -0.417 -22.549 1.00 61.03 107 ALA A C 1
ATOM 827 O O . ALA A 1 107 ? 4.770 -0.390 -21.796 1.00 61.03 107 ALA A O 1
ATOM 828 N N . LEU A 1 108 ? 6.817 -1.182 -22.291 1.00 61.25 108 LEU A N 1
ATOM 829 C CA . LEU A 1 108 ? 6.945 -2.022 -21.095 1.00 61.25 108 LEU A CA 1
ATOM 830 C C . LEU A 1 108 ? 7.021 -1.191 -19.805 1.00 61.25 108 LEU A C 1
ATOM 832 O O . LEU A 1 108 ? 6.373 -1.539 -18.822 1.00 61.25 108 LEU A O 1
ATOM 836 N N . SER A 1 109 ? 7.747 -0.069 -19.809 1.00 66.56 109 SER A N 1
ATOM 837 C CA . SER A 1 109 ? 7.840 0.853 -18.666 1.00 66.56 109 SER A CA 1
ATOM 838 C C . SER A 1 109 ? 6.468 1.366 -18.216 1.00 66.56 109 SER A C 1
ATOM 840 O O . SER A 1 109 ? 6.163 1.362 -17.021 1.00 66.56 109 SER A O 1
ATOM 842 N N . ASN A 1 110 ? 5.605 1.752 -19.161 1.00 64.50 110 ASN A N 1
ATOM 843 C CA . ASN A 1 110 ? 4.277 2.259 -18.820 1.00 64.50 110 ASN A CA 1
ATOM 844 C C . ASN A 1 110 ? 3.374 1.156 -18.239 1.00 64.50 110 ASN A C 1
ATOM 846 O O . ASN A 1 110 ? 2.712 1.368 -17.225 1.00 64.50 110 ASN A O 1
ATOM 850 N N . ARG A 1 111 ? 3.431 -0.054 -18.815 1.00 61.31 111 ARG A N 1
ATOM 851 C CA . ARG A 1 111 ? 2.699 -1.231 -18.316 1.00 61.31 111 ARG A CA 1
ATOM 852 C C . ARG A 1 111 ? 3.155 -1.636 -16.908 1.00 61.31 111 ARG A C 1
ATOM 854 O O . ARG A 1 111 ? 2.336 -2.007 -16.075 1.00 61.31 111 ARG A O 1
ATOM 861 N N . LEU A 1 112 ? 4.455 -1.542 -16.622 1.00 63.44 112 LEU A N 1
ATOM 862 C CA . LEU A 1 112 ? 5.009 -1.843 -15.299 1.00 63.44 112 LEU A CA 1
ATOM 863 C C . LEU A 1 112 ? 4.567 -0.832 -14.235 1.00 63.44 112 LEU A C 1
ATOM 865 O O . LEU A 1 112 ? 4.285 -1.238 -13.111 1.00 63.44 112 LEU A O 1
ATOM 869 N N . LYS A 1 113 ? 4.463 0.459 -14.574 1.00 66.19 113 LYS A N 1
ATOM 870 C CA . LYS A 1 113 ? 3.924 1.476 -13.653 1.00 66.19 113 LYS A CA 1
ATOM 871 C C . LYS A 1 113 ? 2.462 1.212 -13.301 1.00 66.19 113 LYS A C 1
ATOM 873 O O . LYS A 1 113 ? 2.097 1.294 -12.132 1.00 66.19 113 LYS A O 1
ATOM 878 N N . GLU A 1 114 ? 1.651 0.857 -14.293 1.00 71.06 114 GLU A N 1
ATOM 879 C CA . GLU A 1 114 ? 0.240 0.514 -14.097 1.00 71.06 114 GLU A CA 1
ATOM 880 C C . GLU A 1 114 ? 0.081 -0.730 -13.205 1.00 71.06 114 GLU A C 1
ATOM 882 O O . GLU A 1 114 ? -0.654 -0.700 -12.218 1.00 71.06 114 GLU A O 1
ATOM 887 N N . LEU A 1 115 ? 0.854 -1.792 -13.467 1.00 68.06 115 LEU A N 1
ATOM 888 C CA . LEU A 1 115 ? 0.871 -2.995 -12.626 1.00 68.06 115 LEU A CA 1
ATOM 889 C C . LEU A 1 115 ? 1.348 -2.706 -11.196 1.00 68.06 115 LEU A C 1
ATOM 891 O O . LEU A 1 115 ? 0.772 -3.225 -10.242 1.00 68.06 115 LEU A O 1
ATOM 895 N N . ALA A 1 116 ? 2.371 -1.867 -11.021 1.00 66.25 116 ALA A N 1
ATOM 896 C CA . ALA A 1 116 ? 2.863 -1.488 -9.698 1.00 66.25 116 ALA A CA 1
ATOM 897 C C . ALA A 1 116 ? 1.812 -0.705 -8.893 1.00 66.25 116 ALA A C 1
ATOM 899 O O . ALA A 1 116 ? 1.643 -0.952 -7.695 1.00 66.25 116 ALA A O 1
ATOM 900 N N . ALA A 1 117 ? 1.072 0.196 -9.546 1.00 69.62 117 ALA A N 1
ATOM 901 C CA . ALA A 1 117 ? -0.027 0.927 -8.923 1.00 69.62 117 ALA A CA 1
ATOM 902 C C . ALA A 1 117 ? -1.155 -0.022 -8.490 1.00 69.62 117 ALA A C 1
ATOM 904 O O . ALA A 1 117 ? -1.571 0.016 -7.333 1.00 69.62 117 ALA A O 1
ATOM 905 N N . LEU A 1 118 ? -1.579 -0.940 -9.368 1.00 72.25 118 LEU A N 1
ATOM 906 C CA . LEU A 1 118 ? -2.608 -1.938 -9.054 1.00 72.25 118 LEU A CA 1
ATOM 907 C C . LEU A 1 118 ? -2.199 -2.858 -7.896 1.00 72.25 118 LEU A C 1
ATOM 909 O O . LEU A 1 118 ? -2.998 -3.108 -6.996 1.00 72.25 118 LEU A O 1
ATOM 913 N N . VAL A 1 119 ? -0.946 -3.320 -7.868 1.00 69.81 119 VAL A N 1
ATOM 914 C CA . VAL A 1 119 ? -0.421 -4.139 -6.763 1.00 69.81 119 VAL A CA 1
ATOM 915 C C . VAL A 1 119 ? -0.408 -3.359 -5.448 1.00 69.81 119 VAL A C 1
ATOM 917 O O . VAL A 1 119 ? -0.727 -3.920 -4.402 1.00 69.81 119 VAL A O 1
ATOM 920 N N . THR A 1 120 ? -0.055 -2.074 -5.482 1.00 68.69 120 THR A N 1
ATOM 921 C CA . THR A 1 120 ? -0.021 -1.221 -4.284 1.00 68.69 120 THR A CA 1
ATOM 922 C C . THR A 1 120 ? -1.425 -0.999 -3.726 1.00 68.69 120 THR A C 1
ATOM 924 O O . THR A 1 120 ? -1.642 -1.194 -2.531 1.00 68.69 120 THR A O 1
ATOM 927 N N . VAL A 1 121 ? -2.394 -0.687 -4.592 1.00 77.81 121 VAL A N 1
ATOM 928 C CA . VAL A 1 121 ? -3.806 -0.547 -4.207 1.00 77.81 121 VAL A CA 1
ATOM 929 C C . VAL A 1 121 ? -4.350 -1.866 -3.658 1.00 77.81 121 VAL A C 1
ATOM 931 O O . VAL A 1 121 ? -4.930 -1.883 -2.575 1.00 77.81 121 VAL A O 1
ATOM 934 N N . GLY A 1 122 ? -4.104 -2.985 -4.346 1.00 71.75 122 GLY A N 1
ATOM 935 C CA . GLY A 1 122 ? -4.543 -4.308 -3.897 1.00 71.75 122 GLY A CA 1
ATOM 936 C C . GLY A 1 122 ? -3.975 -4.685 -2.528 1.00 71.75 122 GLY A C 1
ATOM 937 O O . GLY A 1 122 ? -4.705 -5.189 -1.678 1.00 71.75 122 GLY A O 1
ATOM 938 N N . LYS A 1 123 ? -2.696 -4.381 -2.270 1.00 69.12 123 LYS A N 1
ATOM 939 C CA . LYS A 1 123 ? -2.079 -4.583 -0.951 1.00 69.12 123 LYS A CA 1
ATOM 940 C C . LYS A 1 123 ? -2.715 -3.712 0.129 1.00 69.12 123 LYS A C 1
ATOM 942 O O . LYS A 1 123 ? -2.989 -4.231 1.205 1.00 69.12 123 LYS A O 1
ATOM 947 N N . ALA A 1 124 ? -2.961 -2.431 -0.143 1.00 70.38 124 ALA A N 1
ATOM 948 C CA . ALA A 1 124 ? -3.578 -1.522 0.822 1.00 70.38 124 ALA A CA 1
ATOM 949 C C . ALA A 1 124 ? -5.007 -1.961 1.181 1.00 70.38 124 ALA A C 1
ATOM 951 O O . ALA A 1 124 ? -5.319 -2.121 2.357 1.00 70.38 124 ALA A O 1
ATOM 952 N N . VAL A 1 125 ? -5.841 -2.254 0.177 1.00 75.00 125 VAL A N 1
ATOM 953 C CA . VAL A 1 125 ? -7.222 -2.726 0.382 1.00 75.00 125 VAL A CA 1
ATOM 954 C C . VAL A 1 125 ? -7.242 -4.046 1.150 1.00 75.00 125 VAL A C 1
ATOM 956 O O . VAL A 1 125 ? -7.988 -4.187 2.117 1.00 75.00 125 VAL A O 1
ATOM 959 N N . ASN A 1 126 ? -6.388 -5.001 0.770 1.00 72.81 126 ASN A N 1
ATOM 960 C CA . ASN A 1 126 ? -6.318 -6.288 1.455 1.00 72.81 126 ASN A CA 1
ATOM 961 C C . ASN A 1 126 ? -5.798 -6.148 2.896 1.00 72.81 126 ASN A C 1
ATOM 963 O O . ASN A 1 126 ? -6.254 -6.861 3.783 1.00 72.81 126 ASN A O 1
ATOM 967 N N . SER A 1 127 ? -4.876 -5.213 3.150 1.00 73.62 127 SER A N 1
ATOM 968 C CA . SER A 1 127 ? -4.380 -4.920 4.499 1.00 73.62 127 SER A CA 1
ATOM 969 C C . SER A 1 127 ? -5.464 -4.315 5.392 1.00 73.62 127 SER A C 1
ATOM 971 O O . SER A 1 127 ? -5.564 -4.698 6.554 1.00 73.62 127 SER A O 1
ATOM 973 N N . VAL A 1 128 ? -6.283 -3.400 4.863 1.00 73.69 128 VAL A N 1
ATOM 974 C CA . VAL A 1 128 ? -7.419 -2.815 5.596 1.00 73.69 128 VAL A CA 1
ATOM 975 C C . VAL A 1 128 ? -8.458 -3.890 5.915 1.00 73.69 128 VAL A C 1
ATOM 977 O O . VAL A 1 128 ? -8.862 -4.022 7.067 1.00 73.69 128 VAL A O 1
ATOM 980 N N . LEU A 1 129 ? -8.827 -4.716 4.927 1.00 73.69 129 LEU A N 1
ATOM 981 C CA . LEU A 1 129 ? -9.772 -5.817 5.131 1.00 73.69 129 LEU A CA 1
ATOM 982 C C . LEU A 1 129 ? -9.267 -6.811 6.190 1.00 73.69 129 LEU A C 1
ATOM 984 O O . LEU A 1 129 ? -10.039 -7.257 7.039 1.00 73.69 129 LEU A O 1
ATOM 988 N N . ASN A 1 130 ? -7.966 -7.112 6.179 1.00 84.19 130 ASN A N 1
ATOM 989 C CA . ASN A 1 130 ? -7.342 -7.979 7.173 1.00 84.19 130 ASN A CA 1
ATOM 990 C C . ASN A 1 130 ? -7.396 -7.361 8.581 1.00 84.19 130 ASN A C 1
ATOM 992 O O . ASN A 1 130 ? -7.802 -8.042 9.519 1.00 84.19 130 ASN A O 1
ATOM 996 N N . LEU A 1 131 ? -7.081 -6.068 8.728 1.00 88.44 131 LEU A N 1
ATOM 997 C CA . LEU A 1 131 ? -7.151 -5.376 10.018 1.00 88.44 131 LEU A CA 1
ATOM 998 C C . LEU A 1 131 ? -8.565 -5.423 10.609 1.00 88.44 131 LEU A C 1
ATOM 1000 O O . LEU A 1 131 ? -8.735 -5.837 11.754 1.00 88.44 131 LEU A O 1
ATOM 1004 N N . THR A 1 132 ? -9.588 -5.060 9.831 1.00 86.75 132 THR A N 1
ATOM 1005 C CA . THR A 1 132 ? -10.984 -5.111 10.291 1.00 86.75 132 THR A CA 1
ATOM 1006 C C . THR A 1 132 ? -11.394 -6.531 10.685 1.00 86.75 132 THR A C 1
ATOM 1008 O O . THR A 1 132 ? -12.092 -6.721 11.681 1.00 86.75 132 THR A O 1
ATOM 1011 N N . GLN A 1 133 ? -10.950 -7.550 9.946 1.00 88.69 133 GLN A N 1
ATOM 1012 C CA . GLN A 1 133 ? -11.249 -8.944 10.268 1.00 88.69 133 GLN A CA 1
ATOM 1013 C C . GLN A 1 133 ? -10.573 -9.393 11.572 1.00 88.69 133 GLN A C 1
ATOM 1015 O O . GLN A 1 133 ? -11.222 -10.011 12.416 1.00 88.69 133 GLN A O 1
ATOM 1020 N N . VAL A 1 134 ? -9.299 -9.042 11.769 1.00 92.50 134 VAL A N 1
ATOM 1021 C CA . VAL A 1 134 ? -8.545 -9.351 12.993 1.00 92.50 134 VAL A CA 1
ATOM 1022 C C . VAL A 1 134 ? -9.175 -8.673 14.210 1.00 92.50 134 VAL A C 1
ATOM 1024 O O . VAL A 1 134 ? -9.421 -9.337 15.215 1.00 92.50 134 VAL A O 1
ATOM 1027 N N . LEU A 1 135 ? -9.505 -7.382 14.117 1.00 94.06 135 LEU A N 1
ATOM 1028 C CA . LEU A 1 135 ? -10.140 -6.642 15.212 1.00 94.06 135 LEU A CA 1
ATOM 1029 C C . LEU A 1 135 ? -11.527 -7.200 15.565 1.00 94.06 135 LEU A C 1
ATOM 1031 O O . LEU A 1 135 ? -11.861 -7.297 16.744 1.00 94.06 135 LEU A O 1
ATOM 1035 N N . ASN A 1 136 ? -12.306 -7.651 14.577 1.00 92.38 136 ASN A N 1
ATOM 1036 C CA . ASN A 1 136 ? -13.586 -8.318 14.827 1.00 92.38 136 ASN A CA 1
ATOM 1037 C C . ASN A 1 136 ? -13.431 -9.634 15.598 1.00 92.38 136 ASN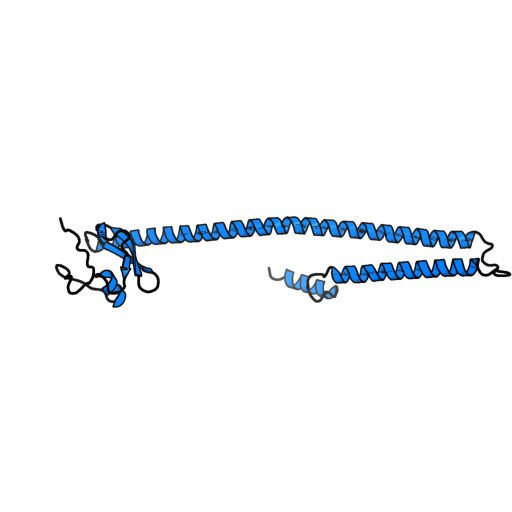 A C 1
ATOM 1039 O O . ASN A 1 136 ? -14.243 -9.923 16.481 1.00 92.38 136 ASN A O 1
ATOM 1043 N N . ILE A 1 137 ? -12.407 -10.430 15.280 1.00 93.62 137 ILE A N 1
ATOM 1044 C CA . ILE A 1 137 ? -12.108 -11.669 16.010 1.00 93.62 137 ILE A CA 1
ATOM 1045 C C . ILE A 1 137 ? -11.704 -11.336 17.448 1.00 93.62 137 ILE A C 1
ATOM 1047 O O . ILE A 1 137 ? -12.253 -11.920 18.374 1.00 93.62 137 ILE A O 1
ATOM 1051 N N . ILE A 1 138 ? -10.812 -10.357 17.643 1.00 94.44 138 ILE A N 1
ATOM 1052 C CA . ILE A 1 138 ? -10.376 -9.916 18.977 1.00 94.44 138 ILE A CA 1
ATOM 1053 C C . ILE A 1 138 ? -11.569 -9.453 19.817 1.00 94.44 138 ILE A C 1
ATOM 1055 O O . ILE A 1 138 ? -11.717 -9.899 20.953 1.00 94.44 138 ILE A O 1
ATOM 1059 N N . LEU A 1 139 ? -12.436 -8.600 19.259 1.00 95.00 139 LEU A N 1
ATOM 1060 C CA . LEU A 1 139 ? -13.623 -8.110 19.958 1.00 95.00 139 LEU A CA 1
ATOM 1061 C C . LEU A 1 139 ? -14.561 -9.260 20.337 1.00 95.00 139 LEU A C 1
ATOM 1063 O O . LEU A 1 139 ? -15.022 -9.316 21.469 1.00 95.00 139 LEU A O 1
ATOM 1067 N N . SER A 1 140 ? -14.812 -10.194 19.417 1.00 93.88 140 SER A N 1
ATOM 1068 C CA . SER A 1 140 ? -15.691 -11.343 19.681 1.00 93.88 140 SER A CA 1
ATOM 1069 C C . SER A 1 140 ? -15.149 -12.207 20.819 1.00 93.88 140 SER A C 1
ATOM 1071 O O . SER A 1 140 ? -15.868 -12.479 21.775 1.00 93.88 140 SER A O 1
ATOM 1073 N N . SER A 1 141 ? -13.860 -12.550 20.768 1.00 93.56 141 SER A N 1
ATOM 1074 C CA . SER A 1 141 ? -13.204 -13.326 21.821 1.00 93.56 141 SER A CA 1
ATOM 1075 C C . SER A 1 141 ? -13.209 -12.595 23.167 1.00 93.56 141 SER A C 1
ATOM 1077 O O . SER A 1 141 ? -13.409 -13.220 24.203 1.00 93.56 141 SER A O 1
ATOM 1079 N N . ALA A 1 142 ? -13.007 -11.272 23.176 1.00 93.88 142 ALA A N 1
ATOM 1080 C CA . ALA A 1 142 ? -13.047 -10.476 24.402 1.00 93.88 142 ALA A CA 1
ATOM 1081 C C . ALA A 1 142 ? -14.451 -10.449 25.027 1.00 93.88 142 ALA A C 1
ATOM 1083 O O . ALA A 1 142 ? -14.574 -10.593 26.241 1.00 93.88 142 ALA A O 1
ATOM 1084 N N . LEU A 1 143 ? -15.502 -10.310 24.213 1.00 94.56 143 LEU A N 1
ATOM 1085 C CA . LEU A 1 143 ? -16.889 -10.335 24.687 1.00 94.56 143 LEU A CA 1
ATOM 1086 C C . LEU A 1 143 ? -17.274 -11.702 25.261 1.00 94.56 143 LEU A C 1
ATOM 1088 O O . LEU A 1 143 ? -17.894 -11.756 26.320 1.00 94.56 143 LEU A O 1
ATOM 1092 N N . GLU A 1 144 ? -16.856 -12.793 24.613 1.00 93.94 144 GLU A N 1
ATOM 1093 C CA . GLU A 1 144 ? -17.075 -14.156 25.112 1.00 93.94 144 GLU A CA 1
ATOM 1094 C C . GLU A 1 144 ? -16.359 -14.403 26.447 1.00 93.94 144 GLU A C 1
ATOM 1096 O O . GLU A 1 144 ? -16.957 -14.936 27.380 1.00 93.94 144 GLU A O 1
ATOM 1101 N N . LEU A 1 145 ? -15.097 -13.977 26.571 1.00 95.00 145 LEU A N 1
ATOM 1102 C CA . LEU A 1 145 ? -14.308 -14.145 27.797 1.00 95.00 145 LEU A CA 1
ATOM 1103 C C . LEU A 1 145 ? -14.838 -13.314 28.970 1.00 95.00 145 LEU A C 1
ATOM 1105 O O . LEU A 1 145 ? -14.763 -13.756 30.115 1.00 95.00 145 LEU A O 1
ATOM 1109 N N . LEU A 1 146 ? -15.342 -12.110 28.693 1.00 92.94 146 LEU A N 1
ATOM 1110 C CA . LEU A 1 146 ? -15.865 -11.191 29.705 1.00 92.94 146 LEU A CA 1
ATOM 1111 C C . LEU A 1 146 ? -17.357 -11.400 29.992 1.00 92.94 146 LEU A C 1
ATOM 1113 O O . LEU A 1 146 ? -17.882 -10.738 30.884 1.00 92.94 146 LEU A O 1
ATOM 1117 N N . ALA A 1 147 ? -18.027 -12.293 29.252 1.00 91.81 147 ALA A N 1
ATOM 1118 C CA . ALA A 1 147 ? -19.479 -12.471 29.280 1.00 91.81 147 ALA A CA 1
ATOM 1119 C C . ALA A 1 147 ? -20.234 -11.129 29.168 1.00 91.81 147 ALA A C 1
ATOM 1121 O O . ALA A 1 147 ? -21.161 -10.858 29.928 1.00 91.81 147 ALA A O 1
ATOM 1122 N N . ALA A 1 148 ? -19.789 -10.269 28.247 1.00 90.31 148 ALA A N 1
ATOM 1123 C CA . ALA A 1 148 ? -20.321 -8.921 28.066 1.00 90.31 148 ALA A CA 1
ATOM 1124 C C . ALA A 1 148 ? -21.384 -8.865 26.956 1.00 90.31 148 ALA A C 1
ATOM 1126 O O . ALA A 1 148 ? -21.243 -9.518 25.921 1.00 90.31 148 ALA A O 1
ATOM 1127 N N . ASP A 1 149 ? -22.403 -8.020 27.136 1.00 89.44 149 ASP A N 1
ATOM 1128 C CA . ASP A 1 149 ? -23.515 -7.862 26.181 1.00 89.44 149 ASP A CA 1
ATOM 1129 C C . ASP A 1 149 ? -23.105 -7.153 24.877 1.00 89.44 149 ASP A C 1
ATOM 1131 O O . ASP A 1 149 ? -23.731 -7.324 23.829 1.00 89.44 149 ASP A O 1
ATOM 1135 N N . GLY A 1 150 ? -22.037 -6.352 24.919 1.00 91.56 150 GLY A N 1
ATOM 1136 C CA . GLY A 1 150 ? -21.558 -5.594 23.771 1.00 91.56 150 GLY A CA 1
ATOM 1137 C C . GLY A 1 150 ? -20.257 -4.843 24.030 1.00 91.56 150 GLY A C 1
ATOM 1138 O O . GLY A 1 150 ? -19.783 -4.729 25.159 1.00 91.56 150 GLY A O 1
ATOM 1139 N N . GLY A 1 151 ? -19.661 -4.332 22.956 1.00 91.88 151 GLY A N 1
ATOM 1140 C CA . GLY A 1 151 ? -18.416 -3.581 22.991 1.00 91.88 151 GLY A CA 1
ATOM 1141 C C . GLY A 1 151 ? -18.017 -3.037 21.623 1.00 91.88 151 GLY A C 1
ATOM 1142 O O . GLY A 1 151 ? -18.584 -3.392 20.587 1.00 91.88 151 GLY A O 1
ATOM 1143 N N . SER A 1 152 ? -17.011 -2.169 21.622 1.00 93.31 152 SER A N 1
ATOM 1144 C CA . SER A 1 152 ? -16.469 -1.558 20.412 1.00 93.31 152 SER A CA 1
ATOM 1145 C C . SER A 1 152 ? -14.962 -1.367 20.511 1.00 93.31 152 SER A C 1
ATOM 1147 O O . SER A 1 152 ? -14.448 -1.067 21.587 1.00 93.31 152 SER A O 1
ATOM 1149 N N . ILE A 1 153 ? -14.269 -1.474 19.379 1.00 94.12 153 ILE A N 1
ATOM 1150 C CA . ILE A 1 153 ? -12.865 -1.084 19.232 1.00 94.12 153 ILE A CA 1
ATOM 1151 C C . ILE A 1 153 ? -12.823 0.208 18.421 1.00 94.12 153 ILE A C 1
ATOM 1153 O O . ILE A 1 153 ? -13.371 0.278 17.317 1.00 94.12 153 ILE A O 1
ATOM 1157 N N . MET A 1 154 ? -12.156 1.216 18.977 1.00 92.81 154 MET A N 1
ATOM 1158 C CA . MET A 1 154 ? -11.930 2.508 18.342 1.00 92.81 154 MET A CA 1
ATOM 1159 C C . MET A 1 154 ? -10.440 2.693 18.069 1.00 92.81 154 MET A C 1
ATOM 1161 O O . MET A 1 154 ? -9.612 2.348 18.912 1.00 92.81 154 MET A O 1
ATOM 1165 N N . LEU A 1 155 ? -10.103 3.217 16.893 1.00 93.31 155 LEU A N 1
ATOM 1166 C CA . LEU A 1 155 ? -8.738 3.601 16.540 1.00 93.31 155 LEU A CA 1
ATOM 1167 C C . LEU A 1 155 ? -8.605 5.118 16.606 1.00 93.31 155 LEU A C 1
ATOM 1169 O O . LEU A 1 155 ? -9.541 5.836 16.263 1.00 93.31 155 LEU A O 1
ATOM 1173 N N . LEU A 1 156 ? -7.441 5.586 17.045 1.00 92.44 156 LEU A N 1
ATOM 1174 C CA . LEU A 1 156 ? -7.088 6.999 17.017 1.00 92.44 156 LEU A CA 1
ATOM 1175 C C . LEU A 1 156 ? -6.640 7.382 15.600 1.00 92.44 156 LEU A C 1
ATOM 1177 O O . LEU A 1 156 ? -5.667 6.831 15.085 1.00 92.44 156 LEU A O 1
ATOM 1181 N N . GLU A 1 157 ? -7.360 8.316 14.992 1.00 89.25 157 GLU A N 1
ATOM 1182 C CA . GLU A 1 157 ? -7.039 8.997 13.741 1.00 89.25 157 GLU A CA 1
ATOM 1183 C C . GLU A 1 157 ? -6.561 10.434 14.045 1.00 89.25 157 GLU A C 1
ATOM 1185 O O . GLU A 1 157 ? -6.995 11.085 14.999 1.00 89.25 157 GLU A O 1
ATOM 1190 N N . GLU A 1 158 ? -5.585 10.904 13.267 1.00 82.06 158 GLU A N 1
ATOM 1191 C CA . GLU A 1 158 ? -4.783 12.095 13.574 1.00 82.06 158 GLU A CA 1
ATOM 1192 C C . GLU A 1 158 ? -5.607 13.402 13.672 1.00 82.06 158 GLU A C 1
ATOM 1194 O O . GLU A 1 158 ? -6.442 13.656 12.799 1.00 82.06 158 GLU A O 1
ATOM 1199 N N . PRO A 1 159 ? -5.301 14.319 14.622 1.00 79.75 159 PRO A N 1
ATOM 1200 C CA . PRO A 1 159 ? -4.478 14.146 15.828 1.00 79.75 159 PRO A CA 1
ATOM 1201 C C . PRO A 1 159 ? -5.257 13.651 17.064 1.00 79.75 159 PRO A C 1
ATOM 1203 O O . PRO A 1 159 ? -4.659 12.984 17.898 1.00 79.75 159 PRO A O 1
ATOM 1206 N N . ASP A 1 160 ? -6.561 13.933 17.173 1.00 87.88 160 ASP A N 1
ATOM 1207 C CA . ASP A 1 160 ? -7.333 13.752 18.419 1.00 87.88 160 ASP A CA 1
ATOM 1208 C C . ASP A 1 160 ? -8.731 13.131 18.192 1.00 87.88 160 ASP A C 1
ATOM 1210 O O . ASP A 1 160 ? -9.643 13.364 18.990 1.00 87.88 160 ASP A O 1
ATOM 1214 N N . GLU A 1 161 ? -8.949 12.387 17.100 1.00 92.50 161 GLU A N 1
ATOM 1215 C CA . GLU A 1 161 ? -10.261 11.812 16.759 1.00 92.50 161 GLU A CA 1
ATOM 1216 C C . GLU A 1 161 ? -10.241 10.281 16.865 1.00 92.50 161 GLU A C 1
ATOM 1218 O O . GLU A 1 161 ? -9.447 9.598 16.234 1.00 92.50 161 GLU A O 1
ATOM 1223 N N . LEU A 1 162 ? -11.131 9.713 17.670 1.00 92.88 162 LEU A N 1
ATOM 1224 C CA . LEU A 1 162 ? -11.364 8.279 17.770 1.00 92.88 162 LEU A CA 1
ATOM 1225 C C . LEU A 1 162 ? -12.470 7.864 16.809 1.00 92.88 162 LEU A C 1
ATOM 1227 O O . LEU A 1 162 ? -13.565 8.428 16.842 1.00 92.88 162 LEU A O 1
ATOM 1231 N N . HIS A 1 163 ? -12.213 6.822 16.027 1.00 92.88 163 HIS A N 1
ATOM 1232 C CA . HIS A 1 163 ? -13.164 6.258 15.081 1.00 92.88 163 HIS A CA 1
ATOM 1233 C C . HIS A 1 163 ? -13.471 4.793 15.407 1.00 92.88 163 HIS A C 1
ATOM 1235 O O . HIS A 1 163 ? -12.566 3.965 15.545 1.00 92.88 163 HIS A O 1
ATOM 1241 N N . ALA A 1 164 ? -14.757 4.458 15.531 1.00 91.88 164 ALA A N 1
ATOM 1242 C CA . ALA A 1 164 ? -15.208 3.088 15.758 1.00 91.88 164 ALA A CA 1
ATOM 1243 C C . ALA A 1 164 ? -15.021 2.222 14.507 1.00 91.88 164 ALA A C 1
ATOM 1245 O O . ALA A 1 164 ? -15.711 2.393 13.504 1.00 91.88 164 ALA A O 1
ATOM 1246 N N . VAL A 1 165 ? -14.117 1.244 14.591 1.00 91.81 165 VAL A N 1
ATOM 1247 C CA . VAL A 1 165 ? -13.806 0.334 13.476 1.00 91.81 165 VAL A CA 1
ATOM 1248 C C . VAL A 1 165 ? -14.465 -1.035 13.613 1.00 91.81 165 VAL A C 1
ATOM 1250 O O . VAL A 1 165 ? -14.626 -1.740 12.618 1.00 91.81 165 VAL A O 1
ATOM 1253 N N . CYS A 1 166 ? -14.834 -1.436 14.832 1.00 92.56 166 CYS A N 1
ATOM 1254 C CA . CYS A 1 166 ? -15.538 -2.686 15.122 1.00 92.56 166 CYS A CA 1
ATOM 1255 C C . CYS A 1 166 ? -16.516 -2.459 16.271 1.00 92.56 166 CYS A C 1
ATOM 1257 O O . CYS A 1 166 ? -16.138 -1.881 17.288 1.00 92.56 166 CYS A O 1
ATOM 1259 N N . VAL A 1 167 ? -17.749 -2.938 16.129 1.00 92.75 167 VAL A N 1
ATOM 1260 C CA . VAL A 1 167 ? -18.822 -2.755 17.111 1.00 92.75 167 VAL A CA 1
ATOM 1261 C C . VAL A 1 167 ? -19.671 -4.019 17.160 1.00 92.75 167 VAL A C 1
ATOM 1263 O O . VAL A 1 167 ? -19.966 -4.608 16.122 1.00 92.75 167 VAL A O 1
ATOM 1266 N N . ARG A 1 168 ? -20.056 -4.452 18.362 1.00 91.00 168 ARG A N 1
ATOM 1267 C CA . ARG A 1 168 ? -20.993 -5.558 18.588 1.00 91.00 168 ARG A CA 1
ATOM 1268 C C . ARG A 1 168 ? -21.869 -5.266 19.793 1.00 91.00 168 ARG A C 1
ATOM 1270 O O . ARG A 1 168 ? -21.378 -4.757 20.790 1.00 91.00 168 ARG A O 1
ATOM 1277 N N . GLY A 1 169 ? -23.158 -5.580 19.706 1.00 85.81 169 GLY A N 1
ATOM 1278 C CA . GLY A 1 169 ? -24.088 -5.425 20.831 1.00 85.81 169 GLY A CA 1
ATOM 1279 C C . GLY A 1 169 ? -24.375 -3.978 21.253 1.00 85.81 169 GLY A C 1
ATOM 1280 O O . GLY A 1 169 ? -25.103 -3.780 22.214 1.00 85.81 169 GLY A O 1
ATOM 1281 N N . ASN A 1 170 ? -23.847 -2.966 20.550 1.00 82.56 170 ASN A N 1
ATOM 1282 C CA . ASN A 1 170 ? -24.132 -1.548 20.789 1.00 82.56 170 ASN A CA 1
ATOM 1283 C C . ASN A 1 170 ? -24.175 -0.768 19.464 1.00 82.56 170 ASN A C 1
ATOM 1285 O O . ASN A 1 170 ? -23.197 -0.143 19.064 1.00 82.56 170 ASN A O 1
ATOM 1289 N N . SER A 1 171 ? -25.319 -0.789 18.780 1.00 81.81 171 SER A N 1
ATOM 1290 C CA . SER A 1 171 ? -25.498 -0.144 17.469 1.00 81.81 171 SER A CA 1
ATOM 1291 C C . SER A 1 171 ? -25.260 1.371 17.478 1.00 81.81 171 SER A C 1
ATOM 1293 O O . SER A 1 171 ? -24.900 1.936 16.452 1.00 81.81 171 SER A O 1
ATOM 1295 N N . HIS A 1 172 ? -25.401 2.045 18.624 1.00 81.69 172 HIS A N 1
ATOM 1296 C CA . HIS A 1 172 ? -25.141 3.486 18.738 1.00 81.69 172 HIS A CA 1
ATOM 1297 C C . HIS A 1 172 ? -23.661 3.847 18.555 1.00 81.69 172 HIS A C 1
ATOM 1299 O O . HIS A 1 172 ? -23.344 5.002 18.281 1.00 81.69 172 HIS A O 1
ATOM 1305 N N . ALA A 1 173 ? -22.755 2.877 18.713 1.00 83.31 173 ALA A N 1
ATOM 1306 C CA . ALA A 1 173 ? -21.327 3.076 18.504 1.00 83.31 173 ALA A CA 1
ATOM 1307 C C . ALA A 1 173 ? -20.894 2.863 17.039 1.00 83.31 173 ALA A C 1
ATOM 1309 O O . ALA A 1 173 ? -19.738 3.133 16.711 1.00 83.31 173 ALA A O 1
ATOM 1310 N N . GLU A 1 174 ? -21.772 2.383 16.148 1.00 86.56 174 GLU A N 1
ATOM 1311 C CA . GLU A 1 174 ? -21.427 2.151 14.739 1.00 86.56 174 GLU A CA 1
ATOM 1312 C C . GLU A 1 174 ? -21.092 3.461 14.019 1.00 86.56 174 GLU A C 1
ATOM 1314 O O . GLU A 1 174 ? -21.887 4.398 13.987 1.00 86.56 174 GLU A O 1
ATOM 1319 N N . GLY A 1 175 ? -19.885 3.539 13.447 1.00 85.25 175 GLY A N 1
ATOM 1320 C CA . GLY A 1 175 ? -19.402 4.742 12.762 1.00 85.25 175 GLY A CA 1
ATOM 1321 C C . GLY A 1 175 ? -19.221 5.960 13.676 1.00 85.25 175 GLY A C 1
ATOM 1322 O O . GLY A 1 175 ? -19.057 7.075 13.178 1.00 85.25 175 GLY A O 1
ATOM 1323 N N . ALA A 1 176 ? -19.257 5.771 15.000 1.00 87.12 176 ALA A N 1
ATOM 1324 C CA . ALA A 1 176 ? -19.089 6.852 15.955 1.00 87.12 176 ALA A CA 1
ATOM 1325 C C . ALA A 1 176 ? -17.697 7.490 15.836 1.00 87.12 176 ALA A C 1
ATOM 1327 O O . ALA A 1 176 ? -16.681 6.800 15.694 1.00 87.12 176 ALA A O 1
ATOM 1328 N N . ARG A 1 177 ? -17.683 8.822 15.930 1.00 90.19 177 ARG A N 1
ATOM 1329 C CA . ARG A 1 177 ? -16.491 9.670 15.948 1.00 90.19 177 ARG A CA 1
ATOM 1330 C C . ARG A 1 177 ? -16.504 10.515 17.209 1.00 90.19 177 ARG A C 1
ATOM 1332 O O . ARG A 1 177 ? -17.495 11.191 17.479 1.00 90.19 177 ARG A O 1
ATOM 1339 N N . LEU A 1 178 ? -15.436 10.435 17.992 1.00 90.25 178 LEU A N 1
ATOM 1340 C CA . LEU A 1 178 ? -15.324 11.078 19.303 1.00 90.25 178 LEU A CA 1
ATOM 1341 C C . LEU A 1 178 ? -13.990 11.803 19.394 1.00 90.25 178 LEU A C 1
ATOM 1343 O O . LEU A 1 178 ? -12.991 11.289 18.905 1.00 90.25 178 LEU A O 1
ATOM 1347 N N . LYS A 1 179 ? -13.934 12.958 20.053 1.00 90.94 179 LYS A N 1
ATOM 1348 C CA . LYS A 1 179 ? -12.635 13.571 20.360 1.00 90.94 179 LYS A CA 1
ATOM 1349 C C . LYS A 1 179 ? -11.993 12.926 21.587 1.00 90.94 179 LYS A C 1
ATOM 1351 O O . LYS A 1 179 ? -12.686 12.374 22.446 1.00 90.94 179 LYS A O 1
ATOM 1356 N N . LEU A 1 180 ? -10.672 13.039 21.713 1.00 90.69 180 LEU A N 1
ATOM 1357 C CA . LEU A 1 180 ? -9.985 12.725 22.968 1.00 90.69 180 LEU A CA 1
ATOM 1358 C C . LEU A 1 180 ? -10.611 13.509 24.136 1.00 90.69 180 LEU A C 1
ATOM 1360 O O . LEU A 1 180 ? -10.947 14.688 24.014 1.00 90.69 180 LEU A O 1
ATOM 1364 N N . GLY A 1 181 ? -10.817 12.823 25.261 1.00 88.06 181 GLY A N 1
ATOM 1365 C CA . GLY A 1 181 ? -11.521 13.346 26.435 1.00 88.06 181 GLY A CA 1
ATOM 1366 C C . GLY A 1 181 ? -13.057 13.338 26.356 1.00 88.06 181 GLY A C 1
ATOM 1367 O O . GLY A 1 181 ? -13.711 13.702 27.337 1.00 88.06 181 GLY A O 1
ATOM 1368 N N . GLU A 1 182 ? -13.663 12.925 25.235 1.00 88.81 182 GLU A N 1
ATOM 1369 C CA . GLU A 1 182 ? -15.119 12.757 25.110 1.00 88.81 182 GLU A CA 1
ATOM 1370 C C . GLU A 1 182 ? -15.565 11.313 25.362 1.00 88.81 182 GLU A C 1
ATOM 1372 O O . GLU A 1 182 ? -14.909 10.346 24.979 1.00 88.81 182 GLU A O 1
ATOM 1377 N N . SER A 1 183 ? -16.742 11.148 25.962 1.00 89.50 183 SER A N 1
ATOM 1378 C CA . SER A 1 183 ? -17.287 9.858 26.385 1.00 89.50 183 SER A CA 1
ATOM 1379 C C . SER A 1 183 ? -16.323 9.099 27.316 1.00 89.50 183 SER A C 1
ATOM 1381 O O . SER A 1 183 ? -15.338 9.636 27.824 1.00 89.50 183 SER A O 1
ATOM 1383 N N . ILE A 1 184 ? -16.626 7.834 27.590 1.00 91.31 184 ILE A N 1
ATOM 1384 C CA . ILE A 1 184 ? -15.734 6.949 28.348 1.00 91.31 184 ILE A CA 1
ATOM 1385 C C . ILE A 1 184 ? -14.514 6.585 27.490 1.00 91.31 184 ILE A C 1
ATOM 1387 O O . ILE A 1 184 ? -13.388 6.603 27.981 1.00 91.31 184 ILE A O 1
ATOM 1391 N N . ALA A 1 185 ? -14.728 6.298 26.201 1.00 91.50 185 ALA A N 1
ATOM 1392 C CA . ALA A 1 185 ? -13.669 5.873 25.287 1.00 91.50 185 ALA A CA 1
ATOM 1393 C C . ALA A 1 185 ? -12.601 6.959 25.071 1.00 91.50 185 ALA A C 1
ATOM 1395 O O . ALA A 1 185 ? -11.413 6.662 25.153 1.00 91.50 185 ALA A O 1
ATOM 1396 N N . GLY A 1 186 ? -13.002 8.219 24.864 1.00 92.50 186 GLY A N 1
ATOM 1397 C CA . GLY A 1 186 ? -12.068 9.336 24.712 1.00 92.50 186 GLY A CA 1
ATOM 1398 C C . GLY A 1 186 ? -11.340 9.688 26.001 1.00 92.50 186 GLY A C 1
ATOM 1399 O O . GLY A 1 186 ? -10.172 10.060 25.935 1.00 92.50 186 GLY A O 1
ATOM 1400 N N . TYR A 1 187 ? -11.977 9.522 27.164 1.00 92.00 187 TYR A N 1
ATOM 1401 C CA . TYR A 1 187 ? -11.302 9.675 28.456 1.00 92.00 187 TYR A CA 1
ATOM 1402 C C . TYR A 1 187 ? -10.202 8.619 28.651 1.00 92.00 187 TYR A C 1
ATOM 1404 O O . TYR A 1 187 ? -9.061 8.962 28.943 1.00 92.00 187 TYR A O 1
ATOM 1412 N N . VAL A 1 188 ? -10.514 7.339 28.419 1.00 93.31 188 VAL A N 1
ATOM 1413 C CA . VAL A 1 188 ? -9.533 6.241 28.523 1.00 93.31 188 VAL A CA 1
ATOM 1414 C C . VAL A 1 188 ? -8.402 6.400 27.503 1.00 93.31 188 VAL A C 1
ATOM 1416 O O . VAL A 1 188 ? -7.243 6.160 27.830 1.00 93.31 188 VAL A O 1
ATOM 1419 N N . ALA A 1 189 ? -8.713 6.842 26.282 1.00 92.62 189 ALA A N 1
ATOM 1420 C CA . ALA A 1 189 ? -7.702 7.106 25.262 1.00 92.62 189 ALA A CA 1
ATOM 1421 C C . ALA A 1 189 ? -6.771 8.274 25.626 1.00 92.62 189 ALA A C 1
ATOM 1423 O O . ALA A 1 189 ? -5.600 8.245 25.262 1.00 92.62 189 ALA A O 1
ATOM 1424 N N . GLN A 1 190 ? -7.270 9.282 26.348 1.00 92.00 190 GLN A N 1
ATOM 1425 C CA . GLN A 1 190 ? -6.471 10.420 26.804 1.00 92.00 190 GLN A CA 1
ATOM 1426 C C . GLN A 1 190 ? -5.545 10.043 27.970 1.00 92.00 190 GLN A C 1
ATOM 1428 O O . GLN A 1 190 ? -4.363 10.375 27.940 1.00 92.00 190 GLN A O 1
ATOM 1433 N N . GLU A 1 191 ? -6.066 9.338 28.977 1.00 91.44 191 GLU A N 1
ATOM 1434 C CA . GLU A 1 191 ? -5.302 8.973 30.180 1.00 91.44 191 GLU A CA 1
ATOM 1435 C C . GLU A 1 191 ? -4.401 7.743 29.969 1.00 91.44 191 GLU A C 1
ATOM 1437 O O . GLU A 1 191 ? -3.479 7.510 30.744 1.00 91.44 191 GLU A O 1
ATOM 1442 N N . CYS A 1 192 ? -4.642 6.952 28.916 1.00 91.69 192 CYS A N 1
ATOM 1443 C CA . CYS A 1 192 ? -3.961 5.678 28.647 1.00 91.69 192 CYS A CA 1
ATOM 1444 C C . CYS A 1 192 ? -4.062 4.652 29.797 1.00 91.69 192 CYS A C 1
ATOM 1446 O O . CYS A 1 192 ? -3.230 3.747 29.897 1.00 91.69 192 CYS A O 1
ATOM 1448 N N . GLU A 1 193 ? -5.099 4.750 30.634 1.00 92.19 193 GLU A N 1
ATOM 1449 C CA . GLU A 1 193 ? -5.336 3.859 31.773 1.00 92.19 193 GLU A CA 1
ATOM 1450 C C . GLU A 1 193 ? -6.698 3.148 31.674 1.00 92.19 193 GLU A C 1
ATOM 1452 O O . GLU A 1 193 ? -7.706 3.773 31.330 1.00 92.19 193 GLU A O 1
ATOM 1457 N N . PRO A 1 194 ? -6.774 1.838 31.989 1.00 92.44 194 PRO A N 1
ATOM 1458 C CA . PRO A 1 194 ? -8.033 1.104 31.972 1.00 92.44 194 PRO A CA 1
ATOM 1459 C C . PRO A 1 194 ? -8.982 1.612 33.064 1.00 92.44 194 PRO A C 1
ATOM 1461 O O . PRO A 1 194 ? -8.592 1.794 34.216 1.00 92.44 194 PRO A O 1
ATOM 1464 N N . LEU A 1 195 ? -10.261 1.770 32.718 1.00 91.81 195 LEU A N 1
ATOM 1465 C CA . LEU A 1 195 ? -11.286 2.271 33.628 1.00 91.81 195 LEU A CA 1
ATOM 1466 C C . LEU A 1 195 ? -12.432 1.266 33.779 1.00 91.81 195 LEU A C 1
ATOM 1468 O O . LEU A 1 195 ? -13.129 0.959 32.815 1.00 91.81 195 LEU A O 1
ATOM 1472 N N . LEU A 1 196 ? -12.667 0.809 35.011 1.00 92.06 196 LEU A N 1
ATOM 1473 C CA . LEU A 1 196 ? -13.847 0.029 35.385 1.00 92.06 196 LEU A CA 1
ATOM 1474 C C . LEU A 1 196 ? -14.855 0.940 36.094 1.00 92.06 196 LEU A C 1
ATOM 1476 O O . LEU A 1 196 ? -14.528 1.578 37.095 1.00 92.06 196 LEU A O 1
ATOM 1480 N N . ILE A 1 197 ? -16.086 0.991 35.589 1.00 89.81 197 ILE A N 1
ATOM 1481 C CA . ILE A 1 197 ? -17.178 1.768 36.184 1.00 89.81 197 ILE A CA 1
ATOM 1482 C C . ILE A 1 197 ? -18.210 0.780 36.722 1.00 89.81 197 ILE A C 1
ATOM 1484 O O . ILE A 1 197 ? -18.794 0.015 35.962 1.00 89.81 197 ILE A O 1
ATOM 1488 N N . ALA A 1 198 ? -18.432 0.796 38.035 1.00 88.06 198 ALA A N 1
ATOM 1489 C CA . ALA A 1 198 ? -19.505 0.034 38.659 1.00 88.06 198 ALA A CA 1
ATOM 1490 C C . ALA A 1 198 ? -20.777 0.896 38.715 1.00 88.06 198 ALA A C 1
ATOM 1492 O O . ALA A 1 198 ? -20.791 1.935 39.376 1.00 88.06 198 ALA A O 1
ATOM 1493 N N . GLY A 1 199 ? -21.839 0.464 38.032 1.00 84.81 199 GLY A N 1
ATOM 1494 C CA . GLY A 1 199 ? -23.111 1.192 37.956 1.00 84.81 199 GLY A CA 1
ATOM 1495 C C . GLY A 1 199 ? -23.209 2.160 36.765 1.00 84.81 199 GLY A C 1
ATOM 1496 O O . GLY A 1 199 ? -22.387 2.100 35.848 1.00 84.81 199 GLY A O 1
ATOM 1497 N N . PRO A 1 200 ? -24.232 3.035 36.734 1.00 82.50 200 PRO A N 1
ATOM 1498 C CA . PRO A 1 200 ? -24.475 3.915 35.596 1.00 82.50 200 PRO A CA 1
ATOM 1499 C C . PRO A 1 200 ? -23.377 4.976 35.469 1.00 82.50 200 PRO A C 1
ATOM 1501 O O . PRO A 1 200 ? -23.015 5.651 36.434 1.00 82.50 200 PRO A O 1
ATOM 1504 N N . ALA A 1 201 ? -22.864 5.158 34.254 1.00 82.88 201 ALA A N 1
ATOM 1505 C CA . ALA A 1 201 ? -21.892 6.203 33.970 1.00 82.88 201 ALA A CA 1
ATOM 1506 C C . ALA A 1 201 ? -22.549 7.597 34.025 1.00 82.88 201 ALA A C 1
ATOM 1508 O O . ALA A 1 201 ? -23.598 7.836 33.426 1.00 82.88 201 ALA A O 1
ATOM 1509 N N . SER A 1 202 ? -21.925 8.530 34.752 1.00 80.81 202 SER A N 1
ATOM 1510 C CA . SER A 1 202 ? -22.443 9.893 34.923 1.00 80.81 202 SER A CA 1
ATOM 1511 C C . SER A 1 202 ? -22.017 10.816 33.780 1.00 80.81 202 SER A C 1
ATOM 1513 O O . SER A 1 202 ? -20.830 10.919 33.458 1.00 80.81 202 SER A O 1
ATOM 1515 N N . ARG A 1 203 ? -22.983 11.565 33.229 1.00 79.19 203 ARG A N 1
ATOM 1516 C CA . ARG A 1 203 ? -22.742 12.626 32.233 1.00 79.19 203 ARG A CA 1
ATOM 1517 C C . ARG A 1 203 ? -21.966 13.821 32.797 1.00 79.19 203 ARG A C 1
ATOM 1519 O O . ARG A 1 203 ? -21.392 14.578 32.023 1.00 79.19 203 ARG A O 1
ATOM 1526 N N . GLU A 1 204 ? -21.920 13.989 34.120 1.00 80.69 204 GLU A N 1
ATOM 1527 C CA . GLU A 1 204 ? -21.084 15.022 34.751 1.00 80.69 204 GLU A CA 1
ATOM 1528 C C . GLU A 1 204 ? -19.592 14.698 34.617 1.00 80.69 204 GLU A C 1
ATOM 1530 O O . GLU A 1 204 ? -18.770 15.600 34.472 1.00 80.69 204 GLU A O 1
ATOM 1535 N N . ARG A 1 205 ? -19.245 13.403 34.629 1.00 81.56 205 ARG A N 1
ATOM 1536 C CA . ARG A 1 205 ? -17.862 12.929 34.507 1.00 81.56 205 ARG A CA 1
ATOM 1537 C C . ARG A 1 205 ? -17.433 12.759 33.049 1.00 81.56 205 ARG A C 1
ATOM 1539 O O . ARG A 1 205 ? -16.294 13.074 32.724 1.00 81.56 205 ARG A O 1
ATOM 1546 N N . PHE A 1 206 ? -18.329 12.284 32.182 1.00 87.50 206 PHE A N 1
ATOM 1547 C CA . PHE A 1 206 ? -18.035 12.027 30.768 1.00 87.50 206 PHE A CA 1
ATOM 1548 C C . PHE A 1 206 ? -18.901 12.905 29.863 1.00 87.50 206 PHE A C 1
ATOM 1550 O O . PHE A 1 206 ? -20.117 12.722 29.766 1.00 87.50 206 PHE A O 1
ATOM 1557 N N . LYS A 1 207 ? -18.262 13.849 29.167 1.00 83.19 207 LYS A N 1
ATOM 1558 C CA . LYS A 1 207 ? -18.923 14.712 28.176 1.00 83.19 207 LYS A CA 1
ATOM 1559 C C . LYS A 1 207 ? -19.393 13.877 26.985 1.00 83.19 207 LYS A C 1
ATOM 1561 O O . LYS A 1 207 ? -18.721 12.923 26.621 1.00 83.19 207 LYS A O 1
ATOM 1566 N N . ASN A 1 208 ? -20.515 14.234 26.358 1.00 80.88 208 ASN A N 1
ATOM 1567 C CA . ASN A 1 208 ? -21.049 13.542 25.169 1.00 80.88 208 ASN A CA 1
ATOM 1568 C C . ASN A 1 208 ? -21.270 12.025 25.352 1.00 80.88 208 ASN A C 1
ATOM 1570 O O . ASN A 1 208 ? -21.202 11.255 24.397 1.00 80.88 208 ASN A O 1
ATOM 1574 N N . LEU A 1 209 ? -21.554 11.584 26.582 1.00 82.81 209 LEU A N 1
ATOM 1575 C CA . LEU A 1 209 ? -21.867 10.188 26.869 1.00 82.81 209 LEU A CA 1
ATOM 1576 C C . LEU A 1 209 ? -23.245 9.805 26.308 1.00 82.81 209 LEU A C 1
ATOM 1578 O O . LEU A 1 209 ? -24.284 10.266 26.796 1.00 82.81 209 LEU A O 1
ATOM 1582 N N . VAL A 1 210 ? -23.240 8.911 25.321 1.00 76.44 210 VAL A N 1
ATOM 1583 C CA . VAL A 1 210 ? -24.437 8.221 24.831 1.00 76.44 210 VAL A CA 1
ATOM 1584 C C . VAL A 1 210 ? -24.664 7.001 25.715 1.00 76.44 210 VAL A C 1
ATOM 1586 O O . VAL A 1 210 ? -23.798 6.135 25.824 1.00 76.44 210 VAL A O 1
ATOM 1589 N N . LEU A 1 211 ? -25.811 6.962 26.390 1.00 69.94 211 LEU A N 1
ATOM 1590 C CA . LEU A 1 211 ? -26.202 5.811 27.194 1.00 69.94 211 LEU A CA 1
ATOM 1591 C C . LEU A 1 211 ? -26.853 4.787 26.275 1.00 69.94 211 LEU A C 1
ATOM 1593 O O . LEU A 1 211 ? -27.660 5.145 25.422 1.00 69.94 211 LEU A O 1
ATOM 1597 N N . GLN A 1 212 ? -26.479 3.529 26.453 1.00 65.69 212 GLN A N 1
ATOM 1598 C CA . GLN A 1 212 ? -27.175 2.428 25.818 1.00 65.69 212 GLN A CA 1
ATOM 1599 C C . GLN A 1 212 ? -28.505 2.226 26.547 1.00 65.69 212 GLN A C 1
ATOM 1601 O O . GLN A 1 212 ? -28.515 2.105 27.774 1.00 65.69 212 GLN A O 1
ATOM 1606 N N . ASP A 1 213 ? -29.610 2.211 25.803 1.00 57.59 213 ASP A N 1
ATOM 1607 C CA . ASP A 1 213 ? -30.900 1.809 26.352 1.00 57.59 213 ASP A CA 1
ATOM 1608 C C . ASP A 1 213 ? -30.797 0.329 26.728 1.00 57.59 213 ASP A C 1
ATOM 1610 O O . ASP A 1 213 ? -30.660 -0.544 25.867 1.00 57.59 213 ASP A O 1
ATOM 1614 N N . VAL A 1 214 ? -30.763 0.063 28.032 1.00 52.69 214 VAL A N 1
ATOM 1615 C CA . VAL A 1 214 ? -30.822 -1.297 28.564 1.00 52.69 214 VAL A CA 1
ATOM 1616 C C . VAL A 1 214 ? -32.282 -1.746 28.429 1.00 52.69 214 VAL A C 1
ATOM 1618 O O . VAL A 1 214 ? -33.151 -1.029 28.933 1.00 52.69 214 VAL A O 1
ATOM 1621 N N . PRO A 1 215 ? -32.578 -2.848 27.718 1.00 47.75 215 PRO A N 1
ATOM 1622 C CA . PRO A 1 215 ? -33.929 -3.400 27.673 1.00 47.75 215 PRO A CA 1
ATOM 1623 C C . PRO A 1 215 ? -34.413 -3.883 29.048 1.00 47.75 215 PRO A C 1
ATOM 1625 O O . PRO A 1 215 ? -33.568 -4.278 29.885 1.00 47.75 215 PRO A O 1
#

pLDDT: mean 71.25, std 15.57, range [42.38, 95.0]